Protein AF-A0A7S0D4L6-F1 (afdb_monomer_lite)

Foldseek 3Di:
DPVLVVVLVVQVVLQVVLVVVCVVLVPDLQQADDPVFFPDWDWKFWADPPPGGTDIKIKTFGFRDDDPTWTKMFIDHPVCVVRNRGPDIGTQDLVFWDKAADPPDLFWIWIDGRPDIIIIGDPGNVVSVVVRVSSCVSSVHDPPPPDPDDDDDDDDDDDDDDDDDDDPDAFPWDKDWDWWWKAFDDDDDGGTDIDIWIWTFGDPPDQDTFIWIDDPNFTWGKDDHQPPPPPDQKTWTWIAGPVRTIIIIIDRRD

Structure (mmCIF, N/CA/C/O backbone):
data_AF-A0A7S0D4L6-F1
#
_entry.id   AF-A0A7S0D4L6-F1
#
loop_
_atom_site.group_PDB
_atom_site.id
_atom_site.type_symbol
_atom_site.label_atom_id
_atom_site.label_alt_id
_atom_site.label_comp_id
_atom_site.label_asym_id
_atom_site.label_entity_id
_atom_site.label_seq_id
_atom_site.pdbx_PDB_ins_code
_atom_site.Cartn_x
_atom_site.Cartn_y
_atom_site.Cartn_z
_atom_site.occupancy
_atom_site.B_iso_or_equiv
_atom_site.auth_seq_id
_atom_site.auth_comp_id
_atom_site.auth_asym_id
_atom_site.auth_atom_id
_atom_site.pdbx_PDB_model_num
ATOM 1 N N . VAL A 1 1 ? -23.936 -18.596 -4.950 1.00 46.34 1 VAL A N 1
ATOM 2 C CA . VAL A 1 1 ? -24.078 -17.213 -5.481 1.00 46.34 1 VAL A CA 1
ATOM 3 C C . VAL A 1 1 ? -24.233 -16.130 -4.402 1.00 46.34 1 VAL A C 1
ATOM 5 O O . VAL A 1 1 ? -23.320 -15.320 -4.275 1.00 46.34 1 VAL A O 1
ATOM 8 N N . ALA A 1 2 ? -25.345 -16.066 -3.650 1.00 52.81 2 ALA A N 1
ATOM 9 C CA . ALA A 1 2 ? -25.742 -14.864 -2.885 1.00 52.81 2 ALA A CA 1
ATOM 10 C C . ALA A 1 2 ? -24.748 -14.386 -1.800 1.00 52.81 2 ALA A C 1
ATOM 12 O O . ALA A 1 2 ? -24.368 -13.216 -1.803 1.00 52.81 2 ALA A O 1
ATOM 13 N N . LYS A 1 3 ? -24.265 -15.277 -0.917 1.00 49.56 3 LYS A N 1
ATOM 14 C CA . LYS A 1 3 ? -23.351 -14.913 0.193 1.00 49.56 3 LYS A CA 1
ATOM 15 C C . LYS A 1 3 ? -22.081 -14.180 -0.275 1.00 49.56 3 LYS A C 1
ATOM 17 O O . LYS A 1 3 ? -21.652 -13.226 0.363 1.00 49.56 3 LYS A O 1
ATOM 22 N N . ALA A 1 4 ? -21.534 -14.566 -1.429 1.00 56.03 4 ALA A N 1
ATOM 23 C CA . ALA A 1 4 ? -20.357 -13.926 -2.022 1.00 56.03 4 ALA A CA 1
ATOM 24 C C . ALA A 1 4 ? -20.638 -12.532 -2.624 1.00 56.03 4 ALA A C 1
ATOM 26 O O . ALA A 1 4 ? -19.706 -11.771 -2.847 1.00 56.03 4 ALA A O 1
ATOM 27 N N . SER A 1 5 ? -21.899 -12.182 -2.907 1.00 62.28 5 SER A N 1
ATOM 28 C CA . SER A 1 5 ? -22.274 -10.798 -3.243 1.00 62.28 5 SER A CA 1
ATOM 29 C C . SER A 1 5 ? -22.397 -9.932 -1.988 1.00 62.28 5 SER A C 1
ATOM 31 O O . SER A 1 5 ? -21.920 -8.802 -1.995 1.00 62.28 5 SER A O 1
ATOM 33 N N . ALA A 1 6 ? -22.972 -10.466 -0.904 1.00 63.47 6 ALA A N 1
ATOM 34 C CA . ALA A 1 6 ? -23.086 -9.750 0.368 1.00 63.47 6 ALA A CA 1
ATOM 35 C C . ALA A 1 6 ? -21.713 -9.406 0.976 1.00 63.47 6 ALA A C 1
ATOM 37 O O . ALA A 1 6 ? -21.520 -8.289 1.443 1.00 63.47 6 ALA A O 1
ATOM 38 N N . ALA A 1 7 ? -20.742 -10.325 0.907 1.00 66.81 7 ALA A N 1
ATOM 39 C CA . ALA A 1 7 ? -19.383 -10.087 1.402 1.00 66.81 7 ALA A CA 1
ATOM 40 C C . ALA A 1 7 ? -18.672 -8.921 0.684 1.00 66.81 7 ALA A C 1
ATOM 42 O O . ALA A 1 7 ? -18.074 -8.074 1.343 1.00 66.81 7 ALA A O 1
ATOM 43 N N . ASN A 1 8 ? -18.781 -8.838 -0.649 1.00 65.06 8 ASN A N 1
ATOM 44 C CA . ASN A 1 8 ? -18.213 -7.720 -1.407 1.00 65.06 8 ASN A CA 1
ATOM 45 C C . ASN A 1 8 ? -18.890 -6.392 -1.033 1.00 65.06 8 ASN A C 1
ATOM 47 O O . ASN A 1 8 ? -18.185 -5.450 -0.679 1.00 65.06 8 ASN A O 1
ATOM 51 N N . MET A 1 9 ? -20.230 -6.340 -1.028 1.00 70.31 9 MET A N 1
ATOM 52 C CA . MET A 1 9 ? -20.971 -5.124 -0.657 1.00 70.31 9 MET A CA 1
ATOM 53 C C . MET A 1 9 ? -20.631 -4.652 0.765 1.00 70.31 9 MET A C 1
ATOM 55 O O . MET A 1 9 ? -20.417 -3.465 0.979 1.00 70.31 9 MET A O 1
ATOM 59 N N . ALA A 1 10 ? -20.475 -5.569 1.727 1.00 74.12 10 ALA A N 1
ATOM 60 C CA . ALA A 1 10 ? -20.035 -5.221 3.078 1.00 74.12 10 ALA A CA 1
ATOM 61 C C . ALA A 1 10 ? -18.630 -4.581 3.102 1.00 74.12 10 ALA A C 1
ATOM 63 O O . ALA A 1 10 ? -18.413 -3.621 3.837 1.00 74.12 10 ALA A O 1
ATOM 64 N N . SER A 1 11 ? -17.687 -5.064 2.281 1.00 72.25 11 SER A N 1
ATOM 65 C CA . SER A 1 11 ? -16.340 -4.471 2.178 1.00 72.25 11 SER A CA 1
ATOM 66 C C . SER A 1 11 ? -16.320 -3.103 1.478 1.00 72.25 11 SER A C 1
ATOM 68 O O . SER A 1 11 ? -15.490 -2.257 1.807 1.00 72.25 11 SER A O 1
ATOM 70 N N . GLU A 1 12 ? -17.246 -2.858 0.546 1.00 75.56 12 GLU A N 1
ATOM 71 C CA . GLU A 1 12 ? -17.395 -1.574 -0.154 1.00 75.56 12 GLU A CA 1
ATOM 72 C C . GLU A 1 12 ? -18.089 -0.524 0.736 1.00 75.56 12 GLU A C 1
ATOM 74 O O . GLU A 1 12 ? -17.654 0.630 0.771 1.00 75.56 12 GLU A O 1
ATOM 79 N N . ASN A 1 13 ? -19.070 -0.934 1.548 1.00 81.31 13 ASN A N 1
ATOM 80 C CA . ASN A 1 13 ? -19.656 -0.094 2.597 1.00 81.31 13 ASN A CA 1
ATOM 81 C C . ASN A 1 13 ? -18.607 0.283 3.656 1.00 81.31 13 ASN A C 1
ATOM 83 O O . ASN A 1 13 ? -18.389 1.469 3.886 1.00 81.31 13 ASN A O 1
ATOM 87 N N . GLN A 1 14 ? -17.864 -0.692 4.205 1.00 80.88 14 GLN A N 1
ATOM 88 C CA . GLN A 1 14 ? -16.786 -0.420 5.172 1.00 80.88 14 GLN A CA 1
ATOM 89 C C . GLN A 1 14 ? -15.731 0.546 4.615 1.00 80.88 14 GLN A C 1
ATOM 91 O O . GLN A 1 14 ? -15.255 1.420 5.335 1.00 80.88 14 GLN A O 1
ATOM 96 N N . LEU A 1 15 ? -15.362 0.429 3.334 1.00 81.06 15 LEU A N 1
ATOM 97 C CA . LEU A 1 15 ? -14.430 1.364 2.695 1.00 81.06 15 LEU A CA 1
ATOM 98 C C . LEU A 1 15 ? -15.007 2.790 2.589 1.00 81.06 15 LEU A C 1
ATOM 100 O O . LEU A 1 15 ? -14.255 3.761 2.691 1.00 81.06 15 LEU A O 1
ATOM 104 N N . THR A 1 16 ? -16.322 2.914 2.403 1.00 84.00 16 THR A N 1
ATOM 105 C CA . THR A 1 16 ? -17.039 4.195 2.317 1.00 84.00 16 THR A CA 1
ATOM 106 C C . THR A 1 16 ? -17.111 4.870 3.688 1.00 84.00 16 THR A C 1
ATOM 108 O O . THR A 1 16 ? -16.647 6.001 3.821 1.00 84.00 16 THR A O 1
ATOM 111 N N . GLU A 1 17 ? -17.531 4.137 4.722 1.00 84.88 17 GLU A N 1
ATOM 112 C CA . GLU A 1 17 ? -17.558 4.575 6.129 1.00 84.88 17 GLU A CA 1
ATOM 113 C C . GLU A 1 17 ? -16.174 5.062 6.606 1.00 84.88 17 GLU A C 1
ATOM 115 O O . GLU A 1 17 ? -16.044 6.124 7.220 1.00 84.88 17 GLU A O 1
ATOM 120 N N . HIS A 1 18 ? -15.101 4.335 6.264 1.00 82.25 18 HIS A N 1
ATOM 121 C CA . HIS A 1 18 ? -13.727 4.757 6.570 1.00 82.25 18 HIS A CA 1
ATOM 122 C C . HIS A 1 18 ? -13.314 6.020 5.796 1.00 82.25 18 HIS A C 1
ATOM 124 O O . HIS A 1 18 ? -12.556 6.837 6.318 1.00 82.25 18 HIS A O 1
ATOM 130 N N . MET A 1 19 ? -13.786 6.207 4.559 1.00 83.31 19 MET A N 1
ATOM 131 C CA . MET A 1 19 ? -13.504 7.416 3.776 1.00 83.31 19 MET A CA 1
ATOM 132 C C . MET A 1 19 ? -14.296 8.634 4.245 1.00 83.31 19 MET A C 1
ATOM 134 O O . MET A 1 19 ? -13.827 9.751 4.051 1.00 83.31 19 MET A O 1
ATOM 138 N N . GLU A 1 20 ? -15.463 8.443 4.850 1.00 85.00 20 GLU A N 1
ATOM 139 C CA . GLU A 1 20 ? -16.238 9.500 5.506 1.00 85.00 20 GLU A CA 1
ATOM 140 C C . GLU A 1 20 ? -15.592 9.878 6.839 1.00 85.00 20 GLU A C 1
ATOM 142 O O . GLU A 1 20 ? -15.178 11.024 6.988 1.00 85.00 20 GLU A O 1
ATOM 147 N N . THR A 1 21 ? -15.273 8.896 7.688 1.00 84.06 21 THR A N 1
ATOM 148 C CA . THR A 1 21 ? -14.497 9.092 8.931 1.00 84.06 21 THR A CA 1
ATOM 149 C C . THR A 1 21 ? -13.202 9.894 8.712 1.00 84.06 21 THR A C 1
ATOM 151 O O . THR A 1 21 ? -12.855 10.753 9.521 1.00 84.06 21 THR A O 1
ATOM 154 N N . ILE A 1 22 ? -12.481 9.647 7.608 1.00 82.38 22 ILE A N 1
ATOM 155 C CA . ILE A 1 22 ? -11.259 10.391 7.250 1.00 82.38 22 ILE A CA 1
ATOM 156 C C . ILE A 1 22 ? -11.551 11.849 6.838 1.00 82.38 22 ILE A C 1
ATOM 158 O O . ILE A 1 22 ? -10.742 12.729 7.126 1.00 82.38 22 ILE A O 1
ATOM 162 N N . LYS A 1 23 ? -12.679 12.141 6.174 1.00 82.94 23 LYS A N 1
ATOM 163 C CA . LYS A 1 23 ? -13.078 13.531 5.867 1.00 82.94 23 LYS A CA 1
ATOM 164 C C . LYS A 1 23 ? -13.486 14.259 7.147 1.00 82.94 23 LYS A C 1
ATOM 166 O O . LYS A 1 23 ? -13.010 15.364 7.400 1.00 82.94 23 LYS A O 1
ATOM 171 N N . ASP A 1 24 ? -14.320 13.610 7.955 1.00 84.06 24 ASP A N 1
ATOM 172 C CA . ASP A 1 24 ? -14.960 14.188 9.139 1.00 84.06 24 ASP A CA 1
ATOM 173 C C . ASP A 1 24 ? -13.952 14.460 10.264 1.00 84.06 24 ASP A C 1
ATOM 175 O O . ASP A 1 24 ? -14.103 15.417 11.020 1.00 84.06 24 ASP A O 1
ATOM 179 N N . SER A 1 25 ? -12.839 13.717 10.308 1.00 78.44 25 SER A N 1
ATOM 180 C CA . SER A 1 25 ? -11.690 14.026 11.169 1.00 78.44 25 SER A CA 1
ATOM 181 C C . SER A 1 25 ? -10.914 15.295 10.764 1.00 78.44 25 SER A C 1
ATOM 183 O O . SER A 1 25 ? -9.827 15.536 11.289 1.00 78.44 25 SER A O 1
ATOM 185 N N . GLY A 1 26 ? -11.390 16.058 9.774 1.00 76.69 26 GLY A N 1
ATOM 186 C CA . GLY A 1 26 ? -10.743 17.268 9.264 1.00 76.69 26 GLY A CA 1
ATOM 187 C C . GLY A 1 26 ? -9.463 17.015 8.460 1.00 76.69 26 GLY A C 1
ATOM 188 O O . GLY A 1 26 ? -8.670 17.940 8.277 1.00 76.69 26 GLY A O 1
ATOM 189 N N . PHE A 1 27 ? -9.220 15.785 7.985 1.00 80.44 27 PHE A N 1
ATOM 190 C CA . PHE A 1 27 ? -7.980 15.453 7.278 1.00 80.44 27 PHE A CA 1
ATOM 191 C C . PHE A 1 27 ? -7.975 16.052 5.862 1.00 80.44 27 PHE A C 1
ATOM 193 O O . PHE A 1 27 ? -8.503 15.483 4.905 1.00 80.44 27 PHE A O 1
ATOM 200 N N . ASN A 1 28 ? -7.354 17.221 5.715 1.00 81.88 28 ASN A N 1
ATOM 201 C CA . ASN A 1 28 ? -7.255 17.928 4.444 1.00 81.88 28 ASN A CA 1
ATOM 202 C C . ASN A 1 28 ? -5.986 17.505 3.686 1.00 81.88 28 ASN A C 1
ATOM 204 O O . ASN A 1 28 ? -4.868 17.617 4.183 1.00 81.88 28 ASN A O 1
ATOM 208 N N . MET A 1 29 ? -6.138 17.073 2.431 1.00 83.69 29 MET A N 1
ATOM 209 C CA . MET A 1 29 ? -5.015 16.623 1.595 1.00 83.69 29 MET A CA 1
ATOM 210 C C . MET A 1 29 ? -3.961 17.716 1.327 1.00 83.69 29 MET A C 1
ATOM 212 O O . MET A 1 29 ? -2.817 17.400 0.991 1.00 83.69 29 MET A O 1
ATOM 216 N N . ASN A 1 30 ? -4.338 18.989 1.496 1.00 85.44 30 ASN A N 1
ATOM 217 C CA . ASN A 1 30 ? -3.479 20.159 1.316 1.00 85.44 30 ASN A CA 1
ATOM 218 C C . ASN A 1 30 ? -2.748 20.598 2.599 1.00 85.44 30 ASN A C 1
ATOM 220 O O . ASN A 1 30 ? -1.868 21.456 2.512 1.00 85.44 30 ASN A O 1
ATOM 224 N N . THR A 1 31 ? -3.104 20.053 3.769 1.00 84.06 31 THR A N 1
ATOM 225 C CA . THR A 1 31 ? -2.425 20.342 5.043 1.00 84.06 31 THR A CA 1
ATOM 226 C C . THR A 1 31 ? -1.343 19.301 5.340 1.00 84.06 31 THR A C 1
ATOM 228 O O . THR A 1 31 ? -1.577 18.118 5.090 1.00 84.06 31 THR A O 1
ATOM 231 N N . PRO A 1 32 ? -0.189 19.696 5.912 1.00 86.50 32 PRO A N 1
ATOM 232 C CA . PRO A 1 32 ? 0.826 18.753 6.371 1.00 86.50 32 PRO A CA 1
ATOM 233 C C . PRO A 1 32 ? 0.272 17.727 7.364 1.00 86.50 32 PRO A C 1
ATOM 235 O O . PRO A 1 32 ? -0.416 18.093 8.317 1.00 86.50 32 PRO A O 1
ATOM 238 N N . VAL A 1 33 ? 0.634 16.453 7.196 1.00 86.19 33 VAL A N 1
ATOM 239 C CA . VAL A 1 33 ? 0.339 15.416 8.197 1.00 86.19 33 VAL A CA 1
ATOM 240 C C . VAL A 1 33 ? 1.091 15.726 9.504 1.00 86.19 33 VAL A C 1
ATOM 242 O O . VAL A 1 33 ? 2.317 15.875 9.469 1.00 86.19 33 VAL A O 1
ATOM 245 N N . PRO A 1 34 ? 0.418 15.778 10.670 1.00 87.69 34 PRO A N 1
ATOM 246 C CA . PRO A 1 34 ? 1.089 15.915 11.960 1.00 87.69 34 PRO A CA 1
ATOM 247 C C . PRO A 1 34 ? 2.057 14.751 12.221 1.00 87.69 34 PRO A C 1
ATOM 249 O O . PRO A 1 34 ? 1.675 13.586 12.120 1.00 87.69 34 PRO A O 1
ATOM 252 N N . ARG A 1 35 ? 3.314 15.043 12.591 1.00 89.06 35 ARG A N 1
ATOM 253 C CA . ARG A 1 35 ? 4.363 14.013 12.777 1.00 89.06 35 ARG A CA 1
ATOM 254 C C . ARG A 1 35 ? 3.979 12.915 13.777 1.00 89.06 35 ARG A C 1
ATOM 256 O O . ARG A 1 35 ? 4.360 11.770 13.583 1.00 89.06 35 ARG A O 1
ATOM 263 N N . ASN A 1 36 ? 3.200 13.244 14.808 1.00 89.12 36 ASN A N 1
ATOM 264 C CA . ASN A 1 36 ? 2.700 12.294 15.809 1.00 89.12 36 ASN A CA 1
ATOM 265 C C . ASN A 1 36 ? 1.614 11.330 15.285 1.00 89.12 36 ASN A C 1
ATOM 267 O O . ASN A 1 36 ? 1.235 10.412 16.005 1.00 89.12 36 ASN A O 1
ATOM 271 N N . MET A 1 37 ? 1.112 11.523 14.060 1.00 90.44 37 MET A N 1
ATOM 272 C CA . MET A 1 37 ? 0.212 10.586 13.377 1.00 90.44 37 MET A CA 1
ATOM 273 C C . MET A 1 37 ? 0.948 9.645 12.411 1.00 90.44 37 MET A C 1
ATOM 275 O O . MET A 1 37 ? 0.336 8.696 11.926 1.00 90.44 37 MET A O 1
ATOM 279 N N . VAL A 1 38 ? 2.231 9.880 12.106 1.00 93.50 38 VAL A N 1
ATOM 280 C CA . VAL A 1 38 ? 3.010 9.077 11.146 1.00 93.50 38 VAL A CA 1
ATOM 281 C C . VAL A 1 38 ? 3.624 7.859 11.846 1.00 93.50 38 VAL A C 1
ATOM 283 O O . VAL A 1 38 ? 4.363 8.001 12.814 1.00 93.50 38 VAL A O 1
ATOM 286 N N . ILE A 1 39 ? 3.346 6.659 11.329 1.00 94.88 39 ILE A N 1
ATOM 287 C CA . ILE A 1 39 ? 3.894 5.382 11.823 1.00 94.88 39 ILE A CA 1
ATOM 288 C C . ILE A 1 39 ? 5.189 5.024 11.078 1.00 94.88 39 ILE A C 1
ATOM 290 O O . ILE A 1 39 ? 6.184 4.648 11.692 1.00 94.88 39 ILE A O 1
ATOM 294 N N . LYS A 1 40 ? 5.185 5.139 9.744 1.00 97.06 40 LYS A N 1
ATOM 295 C CA . LYS A 1 40 ? 6.367 4.970 8.883 1.00 97.06 40 LYS A CA 1
ATOM 296 C C . LYS A 1 40 ? 6.226 5.862 7.657 1.00 97.06 40 LYS A C 1
ATOM 298 O O . LYS A 1 40 ? 5.153 5.930 7.062 1.00 97.06 40 LYS A O 1
ATOM 303 N N . GLU A 1 41 ? 7.313 6.508 7.258 1.00 97.12 41 GLU A N 1
ATOM 304 C CA . GLU A 1 41 ? 7.398 7.263 6.009 1.00 97.12 41 GLU A CA 1
ATOM 305 C C . GLU A 1 41 ? 8.679 6.925 5.240 1.00 97.12 41 GLU A C 1
ATOM 307 O O . GLU A 1 41 ? 9.635 6.395 5.809 1.00 97.12 41 GLU A O 1
ATOM 312 N N . GLY A 1 42 ? 8.677 7.170 3.929 1.00 97.50 42 GLY A N 1
ATOM 313 C CA . GLY A 1 42 ? 9.783 6.801 3.043 1.00 97.50 42 GLY A CA 1
ATOM 314 C C . GLY A 1 42 ? 9.461 6.991 1.561 1.00 97.50 42 GLY A C 1
ATOM 315 O O . GLY A 1 42 ? 8.339 7.337 1.185 1.00 97.50 42 GLY A O 1
ATOM 316 N N . PHE A 1 43 ? 10.455 6.768 0.702 1.00 98.06 43 PHE A N 1
ATOM 317 C CA . PHE A 1 43 ? 10.296 6.841 -0.750 1.00 98.06 43 PHE A CA 1
ATOM 318 C C . PHE A 1 43 ? 10.122 5.442 -1.339 1.00 98.06 43 PHE A C 1
ATOM 320 O O . PHE A 1 43 ? 11.055 4.648 -1.323 1.00 98.06 43 PHE A O 1
ATOM 327 N N . LEU A 1 44 ? 8.954 5.168 -1.923 1.00 98.50 44 LEU A N 1
ATOM 328 C CA . LEU A 1 44 ? 8.696 3.921 -2.645 1.00 98.50 44 LEU A CA 1
ATOM 329 C C . LEU A 1 44 ? 8.413 4.198 -4.119 1.00 98.50 44 LEU A C 1
ATOM 331 O O . LEU A 1 44 ? 7.668 5.111 -4.493 1.00 98.50 44 LEU A O 1
ATOM 335 N N . ASP A 1 45 ? 8.954 3.345 -4.978 1.00 98.31 45 ASP A N 1
ATOM 336 C CA . ASP A 1 45 ? 8.602 3.296 -6.386 1.00 98.31 45 ASP A CA 1
ATOM 337 C C . ASP A 1 45 ? 7.205 2.677 -6.528 1.00 98.31 45 ASP A C 1
ATOM 339 O O . ASP A 1 45 ? 6.984 1.502 -6.233 1.00 98.31 45 ASP A O 1
ATOM 343 N N . LYS A 1 46 ? 6.227 3.468 -6.983 1.00 97.81 46 LYS A N 1
ATOM 344 C CA . LYS A 1 46 ? 4.841 3.018 -7.166 1.00 97.81 46 LYS A CA 1
ATOM 345 C C . LYS A 1 46 ? 4.574 2.654 -8.622 1.00 97.81 46 LYS A C 1
ATOM 347 O O . LYS A 1 46 ? 4.695 3.504 -9.506 1.00 97.81 46 LYS A O 1
ATOM 352 N N . LYS A 1 47 ? 4.083 1.442 -8.886 1.00 97.25 47 LYS A N 1
ATOM 353 C CA . LYS A 1 47 ? 3.690 1.020 -10.239 1.00 97.25 47 LYS A CA 1
ATOM 354 C C . LYS A 1 47 ? 2.456 1.771 -10.764 1.00 97.25 47 LYS A C 1
ATOM 356 O O . LYS A 1 47 ? 1.475 2.017 -10.044 1.00 97.25 47 LYS A O 1
ATOM 361 N N . GLY A 1 48 ? 2.499 2.151 -12.041 1.00 93.25 48 GLY A N 1
ATOM 362 C CA . GLY A 1 48 ? 1.439 2.882 -12.735 1.00 93.25 48 GLY A CA 1
ATOM 363 C C . GLY A 1 48 ? 0.389 1.969 -13.376 1.00 93.25 48 GLY A C 1
ATOM 364 O O . GL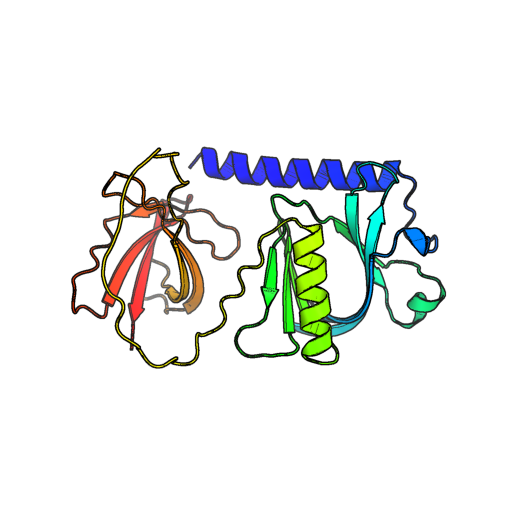Y A 1 48 ? 0.655 1.353 -14.404 1.00 93.25 48 GLY A O 1
ATOM 365 N N . GLN A 1 49 ? -0.839 1.976 -12.842 1.00 87.19 49 GLN A N 1
ATOM 366 C CA . GLN A 1 49 ? -1.953 1.081 -13.216 1.00 87.19 49 GLN A CA 1
ATOM 367 C C . GLN A 1 49 ? -2.248 0.967 -14.730 1.00 87.19 49 GLN A C 1
ATOM 369 O O . GLN A 1 49 ? -2.656 -0.099 -15.173 1.00 87.19 49 GLN A O 1
ATOM 374 N N . LYS A 1 50 ? -2.048 2.034 -15.523 1.00 88.06 50 LYS A N 1
ATOM 375 C CA . LYS A 1 50 ? -2.274 2.026 -16.988 1.00 88.06 50 LYS A CA 1
ATOM 376 C C . LYS A 1 50 ? -1.009 1.872 -17.847 1.00 88.06 50 LYS A C 1
ATOM 378 O O . LYS A 1 50 ? -1.137 1.585 -19.029 1.00 88.06 50 LYS A O 1
ATOM 383 N N . ARG A 1 51 ? 0.192 2.137 -17.312 1.00 84.50 51 ARG A N 1
ATOM 384 C CA . ARG A 1 51 ? 1.445 2.231 -18.104 1.00 84.5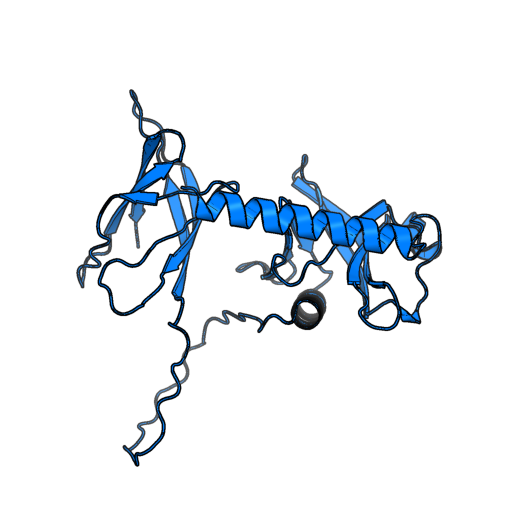0 51 ARG A CA 1
ATOM 385 C C . ARG A 1 51 ? 2.569 1.295 -17.636 1.00 84.50 51 ARG A C 1
ATOM 387 O O . ARG A 1 51 ? 3.659 1.363 -18.185 1.00 84.50 51 ARG A O 1
ATOM 394 N N . GLY A 1 52 ? 2.341 0.458 -16.621 1.00 90.19 52 GLY A N 1
ATOM 395 C CA . GLY A 1 52 ? 3.267 -0.592 -16.166 1.00 90.19 52 GLY A CA 1
ATOM 396 C C . GLY A 1 52 ? 4.528 -0.118 -15.429 1.00 90.19 52 GLY A C 1
ATOM 397 O O . GLY A 1 52 ? 4.950 -0.784 -14.490 1.00 90.19 52 GLY A O 1
ATOM 398 N N . GLY A 1 53 ? 5.102 1.028 -15.803 1.00 95.81 53 GLY A N 1
ATOM 399 C CA . GLY A 1 53 ? 6.307 1.582 -15.185 1.00 95.81 53 GLY A CA 1
ATOM 400 C C . GLY A 1 53 ? 6.110 2.044 -13.737 1.00 95.81 53 GLY A C 1
ATOM 401 O O . GLY A 1 53 ? 5.031 2.516 -13.356 1.00 95.81 53 GLY A O 1
ATOM 402 N N . PHE A 1 54 ? 7.175 1.925 -12.948 1.00 97.25 54 PHE A N 1
ATOM 403 C CA . PHE A 1 54 ? 7.279 2.466 -11.594 1.00 97.25 54 PHE A CA 1
ATOM 404 C C . PHE A 1 54 ? 7.552 3.978 -11.610 1.00 97.25 54 PHE A C 1
ATOM 406 O O . PHE A 1 54 ? 8.073 4.516 -12.590 1.00 97.25 54 PHE A O 1
ATOM 413 N N . LYS A 1 55 ? 7.132 4.676 -10.549 1.00 97.19 55 LYS A N 1
ATOM 414 C CA . LYS A 1 55 ? 7.425 6.093 -10.307 1.00 97.19 55 LYS A CA 1
ATOM 415 C C . LYS A 1 55 ? 7.573 6.359 -8.811 1.00 97.19 55 LYS A C 1
ATOM 417 O O . LYS A 1 55 ? 6.607 6.171 -8.071 1.00 97.19 55 LYS A O 1
ATOM 422 N N . ASN A 1 56 ? 8.716 6.909 -8.411 1.00 97.75 56 ASN A N 1
ATOM 423 C CA . ASN A 1 56 ? 9.022 7.261 -7.027 1.00 97.75 56 ASN A CA 1
ATOM 424 C C . ASN A 1 56 ? 7.967 8.222 -6.439 1.00 97.75 56 ASN A C 1
ATOM 426 O O . ASN A 1 56 ? 7.601 9.234 -7.056 1.00 97.75 56 ASN A O 1
ATOM 430 N N . ARG A 1 57 ? 7.437 7.881 -5.265 1.00 97.56 57 ARG A N 1
ATOM 431 C CA . ARG A 1 57 ? 6.504 8.670 -4.457 1.00 97.56 57 ARG A CA 1
ATOM 432 C C . ARG A 1 57 ? 6.979 8.654 -3.010 1.00 97.56 57 ARG A C 1
ATOM 434 O O . ARG A 1 57 ? 7.460 7.633 -2.531 1.00 97.56 57 ARG A O 1
ATOM 441 N N . PHE A 1 58 ? 6.791 9.769 -2.313 1.00 97.19 58 PHE A N 1
ATOM 442 C CA . PHE A 1 58 ? 6.889 9.764 -0.857 1.00 97.19 58 PHE A CA 1
ATOM 443 C C . PHE A 1 58 ? 5.590 9.175 -0.309 1.00 97.19 58 PHE A C 1
ATOM 445 O O . PHE A 1 58 ? 4.512 9.604 -0.729 1.00 97.19 58 PHE A O 1
ATOM 452 N N . PHE A 1 59 ? 5.694 8.177 0.559 1.00 97.81 59 PHE A N 1
ATOM 453 C CA . PHE A 1 59 ? 4.583 7.489 1.207 1.00 97.81 59 PHE A CA 1
ATOM 454 C C . PHE A 1 59 ? 4.643 7.730 2.711 1.00 97.81 59 PHE A C 1
ATOM 456 O O . PHE A 1 59 ? 5.725 7.682 3.295 1.00 97.81 59 PHE A O 1
ATOM 463 N N . GLN A 1 60 ? 3.483 7.917 3.336 1.00 96.56 60 GLN A N 1
ATOM 464 C CA . GLN A 1 60 ? 3.339 7.974 4.789 1.00 96.56 60 GLN A CA 1
ATOM 465 C C . GLN A 1 60 ? 2.213 7.023 5.199 1.00 96.56 60 GLN A C 1
ATOM 467 O O . GLN A 1 60 ? 1.079 7.160 4.741 1.00 96.56 60 GLN A O 1
ATOM 472 N N . LEU A 1 61 ? 2.520 6.049 6.051 1.00 96.31 61 LEU A N 1
ATOM 473 C CA . LEU A 1 61 ? 1.529 5.264 6.780 1.00 96.31 61 LEU A CA 1
ATOM 474 C C . LEU A 1 61 ? 1.166 6.039 8.043 1.00 96.31 61 LEU A C 1
ATOM 476 O O . LEU A 1 61 ? 2.044 6.333 8.857 1.00 96.31 61 LEU A O 1
ATOM 480 N N . VAL A 1 62 ? -0.110 6.378 8.192 1.00 93.62 62 VAL A N 1
ATOM 481 C CA . VAL A 1 62 ? -0.596 7.307 9.214 1.00 93.62 62 VAL A CA 1
ATOM 482 C C . VAL A 1 62 ? -1.771 6.711 9.985 1.00 93.62 62 VAL A C 1
ATOM 484 O O . VAL A 1 62 ? -2.529 5.905 9.443 1.00 93.62 62 VAL A O 1
ATOM 487 N N . LYS A 1 63 ? -1.939 7.126 11.242 1.00 90.31 63 LYS A N 1
ATOM 488 C CA . LYS A 1 63 ? -3.121 6.839 12.062 1.00 90.31 63 LYS A CA 1
ATOM 489 C C . LYS A 1 63 ? -3.896 8.132 12.299 1.00 90.31 63 LYS A C 1
ATOM 491 O O . LYS A 1 63 ? -3.458 8.995 13.057 1.00 90.31 63 LYS A O 1
ATOM 496 N N . ILE A 1 64 ? -5.034 8.266 11.630 1.00 81.81 64 ILE A N 1
ATOM 497 C CA . ILE A 1 64 ? -5.892 9.450 11.705 1.00 81.81 64 ILE A CA 1
ATOM 498 C C . ILE A 1 64 ? -6.824 9.313 12.915 1.00 81.81 64 ILE A C 1
ATOM 500 O O . ILE A 1 64 ? -7.477 8.287 13.059 1.00 81.81 64 ILE A O 1
ATOM 504 N N . HIS A 1 65 ? -6.917 10.365 13.736 1.00 74.69 65 HIS A N 1
ATOM 505 C CA . HIS A 1 65 ? -7.663 10.451 15.008 1.00 74.69 65 HIS A CA 1
ATOM 506 C C . HIS A 1 65 ? -6.996 9.775 16.229 1.00 74.69 65 HIS A C 1
ATOM 508 O O . HIS A 1 65 ? -6.526 8.638 16.184 1.00 74.69 65 HIS A O 1
ATOM 514 N N . GLN A 1 66 ? -6.996 10.473 17.372 1.00 52.25 66 GLN A N 1
ATOM 515 C CA . GLN A 1 66 ? -6.580 9.918 18.669 1.00 52.25 66 GLN A CA 1
ATOM 516 C C . GLN A 1 66 ? -7.747 9.125 19.286 1.00 52.25 66 GLN A C 1
ATOM 518 O O . GLN A 1 66 ? -8.886 9.579 19.237 1.00 52.25 66 GLN A O 1
ATOM 523 N N . GLY A 1 67 ? -7.497 7.923 19.814 1.00 56.22 67 GLY A N 1
ATOM 524 C CA . GLY A 1 67 ? -8.545 6.961 20.191 1.00 56.22 67 GLY A CA 1
ATOM 525 C C . GLY A 1 67 ? -8.551 5.750 19.251 1.00 56.22 67 GLY A C 1
ATOM 526 O O . GLY A 1 67 ? -7.563 5.018 19.179 1.00 56.22 67 GLY A O 1
ATOM 527 N N . PHE A 1 68 ? -9.626 5.556 18.485 1.00 56.41 68 PHE A N 1
ATOM 528 C CA . PHE A 1 68 ? -9.821 4.399 17.589 1.00 56.41 68 PHE A CA 1
ATOM 529 C C . PHE A 1 68 ? -9.102 4.493 16.230 1.00 56.41 68 PHE A C 1
ATOM 531 O O . PHE A 1 68 ? -9.420 3.739 15.319 1.00 56.41 68 PHE A O 1
ATOM 538 N N . GLY A 1 69 ? -8.156 5.426 16.090 1.00 68.25 69 GLY A N 1
ATOM 539 C CA . GLY A 1 69 ? -7.797 6.035 14.809 1.00 68.25 69 GLY A CA 1
ATOM 540 C C . GLY A 1 69 ? -7.617 5.114 13.600 1.00 68.25 69 GLY A C 1
ATOM 541 O O . GLY A 1 69 ? -6.887 4.123 13.658 1.00 68.25 69 GLY A O 1
ATOM 542 N N . VAL A 1 70 ? -8.244 5.504 12.489 1.00 84.44 70 VAL A N 1
ATOM 543 C CA . VAL A 1 70 ? -8.213 4.792 11.210 1.00 84.44 70 VAL A CA 1
ATOM 544 C C . VAL A 1 70 ? -6.792 4.804 10.639 1.00 84.44 70 VAL A C 1
ATOM 546 O O . VAL A 1 70 ? -6.231 5.885 10.424 1.00 84.44 70 VAL A O 1
ATOM 549 N N . PRO A 1 71 ? -6.199 3.635 10.340 1.00 91.44 71 PRO A N 1
ATOM 550 C CA . PRO A 1 71 ? -4.969 3.587 9.578 1.00 91.44 71 PRO A CA 1
ATOM 551 C C . PRO A 1 71 ? -5.241 3.875 8.098 1.00 91.44 71 PRO A C 1
ATOM 553 O O . PRO A 1 71 ? -6.169 3.343 7.483 1.00 91.44 71 PRO A O 1
ATOM 556 N N . CYS A 1 72 ? -4.401 4.701 7.487 1.00 93.94 72 CYS A N 1
ATOM 557 C CA . CYS A 1 72 ? -4.398 4.897 6.042 1.00 93.94 72 CYS A CA 1
ATOM 558 C C . CYS A 1 72 ? -2.978 5.167 5.534 1.00 93.94 72 CYS A C 1
ATOM 560 O O . CYS A 1 72 ? -2.059 5.453 6.302 1.00 93.94 72 CYS A O 1
ATOM 562 N N . ILE A 1 73 ? -2.785 5.056 4.224 1.00 95.75 73 ILE A N 1
ATOM 563 C CA . ILE A 1 73 ? -1.535 5.433 3.565 1.00 95.75 73 ILE A CA 1
ATOM 564 C C . ILE A 1 73 ? -1.797 6.649 2.691 1.00 95.75 73 ILE A C 1
ATOM 566 O O . ILE A 1 73 ? -2.619 6.592 1.776 1.00 95.75 73 ILE A O 1
ATOM 570 N N . THR A 1 74 ? -1.057 7.725 2.914 1.00 95.56 74 THR A N 1
ATOM 571 C CA . THR A 1 74 ? -1.011 8.869 2.003 1.00 95.56 74 THR A CA 1
ATOM 572 C C . THR A 1 74 ? 0.215 8.754 1.096 1.00 95.56 74 THR A C 1
ATOM 574 O O . THR A 1 74 ? 1.210 8.111 1.446 1.00 95.56 74 THR A O 1
ATOM 577 N N . TYR A 1 75 ? 0.167 9.352 -0.099 1.00 96.06 75 TYR A N 1
ATOM 578 C CA . TYR A 1 75 ? 1.379 9.515 -0.910 1.00 96.06 75 TYR A CA 1
ATOM 579 C C . TYR A 1 75 ? 1.385 10.772 -1.779 1.00 96.06 75 TYR A C 1
ATOM 581 O O . TYR A 1 75 ? 0.339 11.247 -2.229 1.00 96.06 75 TYR A O 1
ATOM 589 N N . CYS A 1 76 ? 2.579 11.281 -2.088 1.00 95.69 76 CYS A N 1
ATOM 590 C CA . CYS A 1 76 ? 2.792 12.464 -2.925 1.00 95.69 76 CYS A CA 1
ATOM 591 C C . CYS A 1 76 ? 3.983 12.313 -3.892 1.00 95.69 76 CYS A C 1
ATOM 593 O O . CYS A 1 76 ? 4.707 11.315 -3.881 1.00 95.69 76 CYS A O 1
ATOM 595 N N . ILE A 1 77 ? 4.175 13.283 -4.793 1.00 95.69 77 ILE A N 1
ATOM 596 C CA . ILE A 1 77 ? 5.388 13.353 -5.632 1.00 95.69 77 ILE A CA 1
ATOM 597 C C . ILE A 1 77 ? 6.558 13.918 -4.808 1.00 95.69 77 ILE A C 1
ATOM 599 O O . ILE A 1 77 ? 6.311 14.766 -3.957 1.00 95.69 77 ILE A O 1
ATOM 603 N N . PRO A 1 78 ? 7.827 13.565 -5.092 1.00 94.88 78 PRO A N 1
ATOM 604 C CA . PRO A 1 78 ? 8.970 14.036 -4.298 1.00 94.88 78 PRO A CA 1
ATOM 605 C C . PRO A 1 78 ? 9.065 15.561 -4.109 1.00 94.88 78 PRO A C 1
ATOM 607 O O . PRO A 1 78 ? 9.498 16.015 -3.055 1.00 94.88 78 PRO A O 1
ATOM 610 N N . LYS A 1 79 ? 8.587 16.364 -5.075 1.00 93.62 79 LYS A N 1
ATOM 611 C CA . LYS A 1 79 ? 8.514 17.835 -4.949 1.00 93.62 79 LYS A CA 1
ATOM 612 C C . LYS A 1 79 ? 7.581 18.323 -3.824 1.00 93.62 79 LYS A C 1
ATOM 614 O O . LYS A 1 79 ? 7.808 19.406 -3.303 1.00 93.62 79 LYS A O 1
ATOM 619 N N . LEU A 1 80 ? 6.566 17.538 -3.450 1.00 90.62 80 LEU A N 1
ATOM 620 C CA . LEU A 1 80 ? 5.589 17.846 -2.395 1.00 90.62 80 LEU A CA 1
ATOM 621 C C . LEU A 1 80 ? 5.907 17.157 -1.056 1.00 90.62 80 LEU A C 1
ATOM 623 O O . LEU A 1 80 ? 5.207 17.378 -0.075 1.00 90.62 80 LEU A O 1
ATOM 627 N N . ALA A 1 81 ? 6.969 16.346 -0.975 1.00 89.31 81 ALA A N 1
ATOM 628 C CA . ALA A 1 81 ? 7.342 15.673 0.273 1.00 89.31 81 ALA A CA 1
ATOM 629 C C . ALA A 1 81 ? 7.672 16.682 1.391 1.00 89.31 81 ALA A C 1
ATOM 631 O O . ALA A 1 81 ? 7.308 16.473 2.542 1.00 89.31 81 ALA A O 1
ATOM 632 N N . ARG A 1 82 ? 8.289 17.823 1.041 1.00 86.69 82 ARG A N 1
ATOM 633 C CA . ARG A 1 82 ? 8.610 18.903 1.993 1.00 86.69 82 ARG A CA 1
ATOM 634 C C . ARG A 1 82 ? 7.394 19.706 2.469 1.00 86.69 82 ARG A C 1
ATOM 636 O O . ARG A 1 82 ? 7.452 20.249 3.564 1.00 86.69 82 ARG A O 1
ATOM 643 N N . SER A 1 83 ? 6.322 19.791 1.676 1.00 84.06 83 SER A N 1
ATOM 644 C CA . SER A 1 83 ? 5.055 20.415 2.095 1.00 84.06 83 SER A CA 1
ATOM 645 C C . SER A 1 83 ? 4.084 19.417 2.737 1.00 84.06 83 SER A C 1
ATOM 647 O O . SER A 1 83 ? 3.026 19.826 3.201 1.00 84.06 83 SER A O 1
ATOM 649 N N . ALA A 1 84 ? 4.423 18.119 2.744 1.00 77.69 84 ALA A N 1
ATOM 650 C CA . ALA A 1 84 ? 3.589 17.004 3.203 1.00 77.69 84 ALA A CA 1
ATOM 651 C C . ALA A 1 84 ? 2.153 16.986 2.622 1.00 77.69 84 ALA A C 1
ATOM 653 O O . ALA A 1 84 ? 1.251 16.370 3.184 1.00 77.69 84 ALA A O 1
ATOM 654 N N . GLN A 1 85 ? 1.952 17.623 1.463 1.00 86.06 85 GLN A N 1
ATOM 655 C CA . GLN A 1 85 ? 0.689 17.622 0.723 1.00 86.06 85 GLN A CA 1
ATOM 656 C C . GLN A 1 85 ? 0.524 16.298 -0.018 1.00 86.06 85 GLN A C 1
ATOM 658 O O . GLN A 1 85 ? 1.393 15.918 -0.810 1.00 86.06 85 GLN A O 1
ATOM 663 N N . CYS A 1 86 ? -0.588 15.596 0.199 1.00 88.81 86 CYS A N 1
ATOM 664 C CA . CYS A 1 86 ? -0.822 14.284 -0.401 1.00 88.81 86 CYS A CA 1
ATOM 665 C C . CYS A 1 86 ? -1.664 14.354 -1.686 1.00 88.81 86 CYS A C 1
ATOM 667 O O . CYS A 1 86 ? -2.530 15.203 -1.860 1.00 88.81 86 CYS A O 1
ATOM 669 N N . ILE A 1 87 ? -1.382 13.441 -2.619 1.00 92.19 87 ILE A N 1
ATOM 670 C CA . ILE A 1 87 ? -2.063 13.322 -3.922 1.00 92.19 87 ILE A CA 1
ATOM 671 C C . ILE A 1 87 ? -3.161 12.252 -3.872 1.00 92.19 87 ILE A C 1
ATOM 673 O O . ILE A 1 87 ? -4.098 12.277 -4.667 1.00 92.19 87 ILE A O 1
ATOM 677 N N . ALA A 1 88 ? -3.039 11.287 -2.962 1.00 93.50 88 ALA A N 1
ATOM 678 C CA . ALA A 1 88 ? -4.047 10.268 -2.716 1.00 93.50 88 ALA A CA 1
ATOM 679 C C . ALA A 1 88 ? -3.960 9.758 -1.276 1.00 93.50 88 ALA A C 1
ATOM 681 O O . ALA A 1 88 ? -2.884 9.761 -0.672 1.00 93.50 88 ALA A O 1
ATOM 682 N N . ILE A 1 89 ? -5.097 9.259 -0.797 1.00 93.19 89 ILE A N 1
ATOM 683 C CA . ILE A 1 89 ? -5.259 8.497 0.440 1.00 93.19 89 ILE A CA 1
ATOM 684 C C . ILE A 1 89 ? -5.642 7.060 0.051 1.00 93.19 89 ILE A C 1
ATOM 686 O O . ILE A 1 89 ? -6.359 6.842 -0.929 1.00 93.19 89 ILE A O 1
ATOM 690 N N . ILE A 1 90 ? -5.151 6.076 0.800 1.00 94.00 90 ILE A N 1
ATOM 691 C CA . ILE A 1 90 ? -5.507 4.660 0.702 1.00 94.00 90 ILE A CA 1
ATOM 692 C C . ILE A 1 90 ? -5.973 4.223 2.101 1.00 94.00 90 ILE A C 1
ATOM 694 O O . ILE A 1 90 ? -5.121 4.019 2.968 1.00 94.00 90 ILE A O 1
ATOM 698 N N . PRO A 1 91 ? -7.285 4.107 2.366 1.00 91.88 91 PRO A N 1
ATOM 699 C CA . PRO A 1 91 ? -7.780 3.567 3.632 1.00 91.88 91 PRO A CA 1
ATOM 700 C C . PRO A 1 91 ? -7.296 2.127 3.834 1.00 91.88 91 PRO A C 1
ATOM 702 O O . PRO A 1 91 ? -7.307 1.338 2.885 1.00 91.88 91 PRO A O 1
ATOM 705 N N . LEU A 1 92 ? -6.888 1.779 5.055 1.00 91.69 92 LEU A N 1
ATOM 706 C CA . LEU A 1 92 ? -6.505 0.416 5.423 1.00 91.69 92 LEU A CA 1
ATOM 707 C C . LEU A 1 92 ? -7.604 -0.219 6.279 1.00 91.69 92 LEU A C 1
ATOM 709 O O . LEU A 1 92 ? -7.538 -0.231 7.504 1.00 91.69 92 LEU A O 1
ATOM 713 N N . VAL A 1 93 ? -8.627 -0.761 5.619 1.00 85.62 93 VAL A N 1
ATOM 714 C CA . VAL A 1 93 ? -9.689 -1.523 6.290 1.00 85.62 93 VAL A CA 1
ATOM 715 C C . VAL A 1 93 ? -9.125 -2.887 6.709 1.00 85.62 93 VAL A C 1
ATOM 717 O O . VAL A 1 93 ? -8.862 -3.729 5.846 1.00 85.62 93 VAL A O 1
ATOM 720 N N . GLU A 1 94 ? -8.935 -3.103 8.016 1.00 75.12 94 GLU A N 1
ATOM 721 C CA . GLU A 1 94 ? -8.268 -4.289 8.599 1.00 75.12 94 GLU A CA 1
ATOM 722 C C . GLU A 1 94 ? -8.832 -5.630 8.098 1.00 75.12 94 GLU A C 1
ATOM 724 O O . GLU A 1 94 ? -8.091 -6.585 7.900 1.00 75.12 94 GLU A O 1
ATOM 729 N N . SER A 1 95 ? -10.143 -5.705 7.851 1.00 74.00 95 SER A N 1
ATOM 730 C CA . SER A 1 95 ? -10.832 -6.916 7.376 1.00 74.00 95 SER A CA 1
ATOM 731 C C . SER A 1 95 ? -10.472 -7.328 5.942 1.00 74.00 95 SER A C 1
ATOM 733 O O . SER A 1 95 ? -10.706 -8.473 5.557 1.00 74.00 95 SER A O 1
ATOM 735 N N . SER A 1 96 ? -9.978 -6.385 5.132 1.00 82.69 96 SER A N 1
ATOM 736 C CA . SER A 1 96 ? -10.051 -6.448 3.664 1.00 82.69 96 SER A CA 1
ATOM 737 C C . SER A 1 96 ? -8.759 -6.042 2.943 1.00 82.69 96 SER A C 1
ATOM 739 O O . SER A 1 96 ? -8.717 -6.047 1.710 1.00 82.69 96 SER A O 1
ATOM 741 N N . CYS A 1 97 ? -7.708 -5.676 3.680 1.00 89.19 97 CYS A N 1
ATOM 742 C CA . CYS A 1 97 ? -6.429 -5.241 3.122 1.00 89.19 97 CYS A CA 1
ATOM 743 C C . CYS A 1 97 ? -5.332 -6.277 3.394 1.00 89.19 97 CYS A C 1
ATOM 745 O O . CYS A 1 97 ? -5.182 -6.740 4.515 1.00 89.19 97 CYS A O 1
ATOM 747 N N . ILE A 1 98 ? -4.529 -6.625 2.386 1.00 91.38 98 ILE A N 1
ATOM 748 C CA . ILE A 1 98 ? -3.493 -7.666 2.493 1.00 91.38 98 ILE A CA 1
ATOM 749 C C . ILE A 1 98 ? -2.166 -7.126 1.961 1.00 91.38 98 ILE A C 1
ATOM 751 O O . ILE A 1 98 ? -2.102 -6.643 0.829 1.00 91.38 98 ILE A O 1
ATOM 755 N N . VAL A 1 99 ? -1.094 -7.258 2.743 1.00 94.81 99 VAL A N 1
ATOM 756 C CA . VAL A 1 99 ? 0.283 -7.007 2.294 1.00 94.81 99 VAL A CA 1
ATOM 757 C C . VAL A 1 99 ? 0.967 -8.327 1.919 1.00 94.81 99 VAL A C 1
ATOM 759 O O . VAL A 1 99 ? 0.869 -9.310 2.648 1.00 94.81 99 VAL A O 1
ATOM 762 N N . VAL A 1 100 ? 1.620 -8.370 0.754 1.00 94.69 100 VAL A N 1
ATOM 763 C CA . VAL A 1 100 ? 2.221 -9.587 0.177 1.00 94.69 100 VAL A CA 1
ATOM 764 C C . VAL A 1 100 ? 3.600 -9.258 -0.423 1.00 94.69 100 VAL A C 1
ATOM 766 O O . VAL A 1 100 ? 3.652 -8.495 -1.392 1.00 94.69 100 VAL A O 1
ATOM 769 N N . PRO A 1 101 ? 4.716 -9.808 0.096 1.00 95.81 101 PRO A N 1
ATOM 770 C CA . PRO A 1 101 ? 6.030 -9.727 -0.555 1.00 95.81 101 PRO A CA 1
ATOM 771 C C . PRO A 1 101 ? 6.017 -10.322 -1.972 1.00 95.81 101 PRO A C 1
ATOM 773 O O . PRO A 1 101 ? 5.262 -11.253 -2.251 1.00 95.81 101 PRO A O 1
ATOM 776 N N . HIS A 1 102 ? 6.851 -9.818 -2.884 1.00 94.38 102 HIS A N 1
ATOM 777 C CA . HIS A 1 102 ? 6.982 -10.418 -4.214 1.00 94.38 102 HIS A CA 1
ATOM 778 C C . HIS A 1 102 ? 7.882 -11.671 -4.147 1.00 94.38 102 HIS A C 1
ATOM 780 O O . HIS A 1 102 ? 9.041 -11.550 -3.754 1.00 94.38 102 HIS A O 1
ATOM 786 N N . PRO A 1 103 ? 7.418 -12.865 -4.573 1.00 89.06 103 PRO A N 1
ATOM 787 C CA . PRO A 1 103 ? 8.084 -14.140 -4.267 1.00 89.06 103 PRO A CA 1
ATOM 788 C C . PRO A 1 103 ? 9.476 -14.312 -4.894 1.00 89.06 103 PRO A C 1
ATOM 790 O O . PRO A 1 103 ? 10.271 -15.103 -4.406 1.00 89.06 103 PRO A O 1
ATOM 793 N N . SER A 1 104 ? 9.767 -13.587 -5.976 1.00 92.62 104 SER A N 1
ATOM 794 C CA . SER A 1 104 ? 11.041 -13.646 -6.712 1.00 92.62 104 SER A CA 1
ATOM 795 C C . SER A 1 104 ? 11.741 -12.289 -6.870 1.00 92.62 104 SER A C 1
ATOM 797 O O . SER A 1 104 ? 12.516 -12.099 -7.806 1.00 92.62 104 SER A O 1
ATOM 799 N N . LYS A 1 105 ? 11.419 -11.298 -6.023 1.00 94.56 105 LYS A N 1
ATOM 800 C CA . LYS A 1 105 ? 12.021 -9.955 -6.100 1.00 94.56 105 LYS A CA 1
ATOM 801 C C . LYS A 1 105 ? 12.108 -9.293 -4.732 1.00 94.56 105 LYS A C 1
ATOM 803 O O . LYS A 1 105 ? 11.132 -8.724 -4.249 1.00 94.56 105 LYS A O 1
ATOM 808 N N . ASP A 1 106 ? 13.306 -9.243 -4.170 1.00 96.50 106 ASP A N 1
ATOM 809 C CA . ASP A 1 106 ? 13.478 -8.899 -2.755 1.00 96.50 106 ASP A CA 1
ATOM 810 C C . ASP A 1 106 ? 13.121 -7.451 -2.395 1.00 96.50 106 ASP A C 1
ATOM 812 O O . ASP A 1 106 ? 12.959 -7.147 -1.217 1.00 96.50 106 ASP A O 1
ATOM 816 N N . THR A 1 107 ? 12.984 -6.563 -3.383 1.00 98.12 107 THR A N 1
ATOM 817 C CA . THR A 1 107 ? 12.618 -5.146 -3.205 1.00 98.12 107 THR A CA 1
ATOM 818 C C . THR A 1 107 ? 11.150 -4.835 -3.505 1.00 98.12 107 THR A C 1
ATOM 820 O O . THR A 1 107 ? 10.695 -3.743 -3.172 1.00 98.12 107 THR A O 1
ATOM 823 N N . GLU A 1 108 ? 10.394 -5.750 -4.124 1.00 98.12 108 GLU A N 1
ATOM 824 C CA . GLU A 1 108 ? 8.994 -5.518 -4.506 1.00 98.12 108 GLU A CA 1
ATOM 825 C C . GLU A 1 108 ? 8.013 -6.156 -3.512 1.00 98.12 108 GLU A C 1
ATOM 827 O O . GLU A 1 108 ? 8.232 -7.241 -2.974 1.00 98.12 108 GLU A O 1
ATOM 832 N N . PHE A 1 109 ? 6.884 -5.487 -3.295 1.00 98.06 109 PHE A N 1
ATOM 833 C CA . PHE A 1 109 ? 5.745 -6.008 -2.544 1.00 98.06 109 PHE A CA 1
ATOM 834 C C . PHE A 1 109 ? 4.433 -5.443 -3.100 1.00 98.06 109 PHE A C 1
ATOM 836 O O . PHE A 1 109 ? 4.411 -4.493 -3.887 1.00 98.06 109 PHE A O 1
ATOM 843 N N . ALA A 1 110 ? 3.314 -6.046 -2.717 1.00 97.00 110 ALA A N 1
ATOM 844 C CA . ALA A 1 110 ? 1.986 -5.601 -3.100 1.00 97.00 110 ALA A CA 1
ATOM 845 C C . ALA A 1 110 ? 1.125 -5.334 -1.867 1.00 97.00 110 ALA A C 1
ATOM 847 O O . ALA A 1 110 ? 0.987 -6.195 -1.001 1.00 97.00 110 ALA A O 1
ATOM 848 N N . LEU A 1 111 ? 0.487 -4.166 -1.840 1.00 96.56 111 LEU A N 1
ATOM 849 C CA . LEU A 1 111 ? -0.665 -3.901 -0.988 1.00 96.56 111 LEU A CA 1
ATOM 850 C C . LEU A 1 111 ? -1.935 -4.125 -1.816 1.00 96.56 111 LEU A C 1
ATOM 852 O O . LEU A 1 111 ? -2.130 -3.509 -2.866 1.00 96.56 111 LEU A O 1
ATOM 856 N N . ILE A 1 112 ? -2.796 -5.018 -1.353 1.00 93.75 112 ILE A N 1
ATOM 857 C CA . ILE A 1 112 ? -4.108 -5.308 -1.929 1.00 93.75 112 ILE A CA 1
ATOM 858 C C . ILE A 1 112 ? -5.151 -4.673 -1.010 1.00 93.75 112 ILE A C 1
ATOM 860 O O . ILE A 1 112 ? -5.088 -4.863 0.199 1.00 93.75 112 ILE A O 1
ATOM 864 N N . VAL A 1 113 ? -6.092 -3.929 -1.584 1.00 92.00 113 VAL A N 1
ATOM 865 C CA . VAL A 1 113 ? -7.250 -3.323 -0.903 1.00 92.00 113 VAL A CA 1
ATOM 866 C C . VAL A 1 113 ? -8.512 -3.607 -1.742 1.00 92.00 113 VAL A C 1
ATOM 868 O O . VAL A 1 113 ? -8.369 -4.037 -2.897 1.00 92.00 113 VAL A O 1
ATOM 871 N N . PRO A 1 114 ? -9.741 -3.366 -1.243 1.00 88.38 114 PRO A N 1
ATOM 872 C CA . PRO A 1 114 ? -10.957 -3.524 -2.042 1.00 88.38 114 PRO A CA 1
ATOM 873 C C . PRO A 1 114 ? -10.852 -2.841 -3.416 1.00 88.38 114 PRO A C 1
ATOM 875 O O . PRO A 1 114 ? -10.439 -1.687 -3.541 1.00 88.38 114 PRO A O 1
ATOM 878 N N . GLY A 1 115 ? -11.138 -3.604 -4.474 1.00 86.94 115 GLY A N 1
ATOM 879 C CA . GLY A 1 115 ? -11.076 -3.159 -5.871 1.00 86.94 115 GLY A CA 1
ATOM 880 C C . GLY A 1 115 ? -9.690 -2.789 -6.434 1.00 86.94 115 GLY A C 1
ATOM 881 O O . GLY A 1 115 ? -9.608 -2.459 -7.622 1.00 86.94 115 GLY A O 1
ATOM 882 N N . ARG A 1 116 ? -8.585 -2.817 -5.662 1.00 92.44 116 ARG A N 1
ATOM 883 C CA . ARG A 1 116 ? -7.286 -2.312 -6.153 1.00 92.44 116 ARG A CA 1
ATOM 884 C C . ARG A 1 116 ? -6.045 -3.007 -5.587 1.00 92.44 116 ARG A C 1
ATOM 886 O O . ARG A 1 116 ? -5.884 -3.203 -4.390 1.00 92.44 116 ARG A O 1
ATOM 893 N N . ARG A 1 117 ? -5.079 -3.256 -6.478 1.00 94.25 117 ARG A N 1
ATOM 894 C CA . ARG A 1 117 ? -3.722 -3.719 -6.153 1.00 94.25 117 ARG A CA 1
ATOM 895 C C . ARG A 1 117 ? -2.709 -2.595 -6.379 1.00 94.25 117 ARG A C 1
ATOM 897 O O . ARG A 1 117 ? -2.672 -1.985 -7.450 1.00 94.25 117 ARG A O 1
ATOM 904 N N . TYR A 1 118 ? -1.884 -2.339 -5.375 1.00 97.00 118 TYR A N 1
ATOM 905 C CA . TYR A 1 118 ? -0.782 -1.385 -5.377 1.00 97.00 118 TYR A CA 1
ATOM 906 C C . TYR A 1 118 ? 0.532 -2.164 -5.360 1.00 97.00 118 TYR A C 1
ATOM 908 O O . TYR A 1 118 ? 0.929 -2.682 -4.324 1.00 97.00 118 TYR A O 1
ATOM 916 N N . GLU A 1 119 ? 1.201 -2.253 -6.509 1.00 97.31 119 GLU A N 1
ATOM 917 C CA . GLU A 1 119 ? 2.554 -2.814 -6.583 1.00 97.31 119 GLU A CA 1
ATOM 918 C C . GLU A 1 119 ? 3.568 -1.706 -6.274 1.00 97.31 119 GLU A C 1
ATOM 920 O O . GLU A 1 119 ? 3.534 -0.626 -6.883 1.00 97.31 119 GLU A O 1
ATOM 925 N N . LEU A 1 120 ? 4.410 -1.972 -5.279 1.00 98.31 120 LEU A N 1
ATOM 926 C CA . LEU A 1 120 ? 5.336 -1.046 -4.639 1.00 98.31 120 LEU A CA 1
ATOM 927 C C . LEU A 1 120 ? 6.738 -1.659 -4.641 1.00 98.31 120 LEU A C 1
ATOM 929 O O . LEU A 1 120 ? 6.893 -2.876 -4.548 1.00 98.31 120 LEU A O 1
ATOM 933 N N . LYS A 1 121 ? 7.756 -0.809 -4.738 1.00 98.38 121 LYS A N 1
ATOM 934 C CA . LYS A 1 121 ? 9.161 -1.199 -4.671 1.00 98.38 121 LYS A CA 1
ATOM 935 C C . LYS A 1 121 ? 9.900 -0.291 -3.690 1.00 98.38 121 LYS A C 1
ATOM 937 O O . LYS A 1 121 ? 9.804 0.929 -3.802 1.00 98.38 121 LYS A O 1
ATOM 942 N N . ALA A 1 122 ? 10.624 -0.889 -2.755 1.00 98.56 122 ALA A N 1
ATOM 943 C CA . ALA A 1 122 ? 11.498 -0.193 -1.816 1.00 98.56 122 ALA A CA 1
ATOM 944 C C . ALA A 1 122 ? 12.919 -0.022 -2.384 1.00 98.56 122 ALA A C 1
ATOM 946 O O . ALA A 1 122 ? 13.267 -0.632 -3.401 1.00 98.56 122 ALA A O 1
ATOM 947 N N . LEU A 1 123 ? 13.756 0.788 -1.733 1.00 98.06 123 LEU A N 1
ATOM 948 C CA . LEU A 1 123 ? 15.147 1.005 -2.147 1.00 98.06 123 LEU A CA 1
ATOM 949 C C . LEU A 1 123 ? 15.984 -0.282 -2.052 1.00 98.06 123 LEU A C 1
ATOM 951 O O . LEU A 1 123 ? 16.853 -0.525 -2.886 1.00 98.06 123 LEU A O 1
ATOM 955 N N . ASN A 1 124 ? 15.719 -1.104 -1.037 1.00 98.31 124 ASN A N 1
ATOM 956 C CA . ASN A 1 124 ? 16.411 -2.361 -0.760 1.00 98.31 124 ASN A CA 1
ATOM 957 C C . ASN A 1 124 ? 15.474 -3.362 -0.049 1.00 98.31 124 ASN A C 1
ATOM 959 O O . ASN A 1 124 ? 14.333 -3.036 0.287 1.00 98.31 124 ASN A O 1
ATOM 963 N N . SER A 1 125 ? 15.942 -4.597 0.148 1.00 97.50 125 SER A N 1
ATOM 964 C CA . SER A 1 125 ? 15.154 -5.682 0.751 1.00 97.50 125 SER A CA 1
ATOM 965 C C . SER A 1 125 ? 14.752 -5.402 2.196 1.00 97.50 125 SER A C 1
ATOM 967 O O . SER A 1 125 ? 13.580 -5.538 2.535 1.00 97.50 125 SER A O 1
ATOM 969 N N . ARG A 1 126 ? 15.688 -4.910 3.014 1.00 97.81 126 ARG A N 1
ATOM 970 C CA . ARG A 1 126 ? 15.426 -4.496 4.397 1.00 97.81 126 ARG A CA 1
ATOM 971 C C . ARG A 1 126 ? 14.297 -3.466 4.479 1.00 97.81 126 ARG A C 1
ATOM 973 O O . ARG A 1 126 ? 13.393 -3.631 5.288 1.00 97.81 126 ARG A O 1
ATOM 980 N N . GLU A 1 127 ? 14.317 -2.426 3.645 1.00 98.12 127 GLU A N 1
ATOM 981 C CA . GLU A 1 127 ? 13.257 -1.412 3.657 1.00 98.12 127 GLU A CA 1
ATOM 982 C C . GLU A 1 127 ? 11.900 -2.019 3.251 1.00 98.12 127 GLU A C 1
ATOM 984 O O . GLU A 1 127 ? 10.886 -1.718 3.883 1.00 98.12 127 GLU A O 1
ATOM 989 N N . ARG A 1 128 ? 11.866 -2.933 2.264 1.00 97.88 128 ARG A N 1
ATOM 990 C CA . ARG A 1 128 ? 10.651 -3.702 1.928 1.00 97.88 128 ARG A CA 1
ATOM 991 C C . ARG A 1 128 ? 10.136 -4.472 3.139 1.00 97.88 128 ARG A C 1
ATOM 993 O O . ARG A 1 128 ? 8.938 -4.423 3.401 1.00 97.88 128 ARG A O 1
ATOM 1000 N N . ASP A 1 129 ? 11.004 -5.159 3.875 1.00 97.25 129 ASP A N 1
ATOM 1001 C CA . ASP A 1 129 ? 10.598 -5.946 5.041 1.00 97.25 129 ASP A CA 1
ATOM 1002 C C . ASP A 1 129 ? 10.108 -5.069 6.197 1.00 97.25 129 ASP A C 1
ATOM 1004 O O . ASP A 1 129 ? 9.066 -5.362 6.780 1.00 97.25 129 ASP A O 1
ATOM 1008 N N . GLU A 1 130 ? 10.753 -3.928 6.456 1.00 97.62 130 GLU A N 1
ATOM 1009 C CA . GLU A 1 130 ? 10.249 -2.930 7.407 1.00 97.62 130 GLU A CA 1
ATOM 1010 C C . GLU A 1 130 ? 8.843 -2.425 7.022 1.00 97.62 130 GLU A C 1
ATOM 1012 O O . GLU A 1 130 ? 7.981 -2.284 7.889 1.00 97.62 130 GLU A O 1
ATOM 1017 N N . TRP A 1 131 ? 8.575 -2.167 5.734 1.00 98.00 131 TRP A N 1
ATOM 1018 C CA . TRP A 1 131 ? 7.233 -1.786 5.269 1.00 98.00 131 TRP A CA 1
ATOM 1019 C C . TRP A 1 131 ? 6.216 -2.927 5.401 1.00 98.00 131 TRP A C 1
ATOM 1021 O O . TRP A 1 131 ? 5.099 -2.684 5.855 1.00 98.00 131 TRP A O 1
ATOM 1031 N N . VAL A 1 132 ? 6.577 -4.164 5.043 1.00 96.31 132 VAL A N 1
ATOM 1032 C CA . VAL A 1 132 ? 5.687 -5.335 5.146 1.00 96.31 132 VAL A CA 1
ATOM 1033 C C . VAL A 1 132 ? 5.314 -5.623 6.603 1.00 96.31 132 VAL A C 1
ATOM 1035 O O . VAL A 1 132 ? 4.133 -5.808 6.898 1.00 96.31 132 VAL A O 1
ATOM 1038 N N . VAL A 1 133 ? 6.292 -5.618 7.514 1.00 95.75 133 VAL A N 1
ATOM 1039 C CA . VAL A 1 133 ? 6.078 -5.875 8.947 1.00 95.75 133 VAL A CA 1
ATOM 1040 C C . VAL A 1 133 ? 5.170 -4.812 9.562 1.00 95.75 133 VAL A C 1
ATOM 1042 O O . VAL A 1 133 ? 4.164 -5.164 10.177 1.00 95.75 133 VAL A O 1
ATOM 1045 N N . VAL A 1 134 ? 5.463 -3.523 9.356 1.00 96.12 134 VAL A N 1
ATOM 1046 C CA . VAL A 1 134 ? 4.663 -2.436 9.946 1.00 96.12 134 VAL A CA 1
ATOM 1047 C C . VAL A 1 134 ? 3.245 -2.399 9.360 1.00 96.12 134 VAL A C 1
ATOM 1049 O O . VAL A 1 134 ? 2.283 -2.207 10.103 1.00 96.12 134 VAL A O 1
ATOM 1052 N N . LEU A 1 135 ? 3.069 -2.653 8.056 1.00 95.31 135 LEU A N 1
ATOM 1053 C CA . LEU A 1 135 ? 1.733 -2.743 7.455 1.00 95.31 135 LEU A CA 1
ATOM 1054 C C . LEU A 1 135 ? 0.918 -3.906 8.028 1.00 95.31 135 LEU A C 1
ATOM 1056 O O . LEU A 1 135 ? -0.259 -3.728 8.329 1.00 95.31 135 LEU A O 1
ATOM 1060 N N . ALA A 1 136 ? 1.519 -5.080 8.220 1.00 92.44 136 ALA A N 1
ATOM 1061 C CA . ALA A 1 136 ? 0.816 -6.226 8.790 1.00 92.44 136 ALA A CA 1
ATOM 1062 C C . ALA A 1 136 ? 0.469 -6.039 10.278 1.00 92.44 136 ALA A C 1
ATOM 1064 O O . ALA A 1 136 ? -0.631 -6.409 10.688 1.00 92.44 136 ALA A O 1
ATOM 1065 N N . GLN A 1 137 ? 1.359 -5.413 11.062 1.00 90.56 137 GLN A N 1
ATOM 1066 C CA . GLN A 1 137 ? 1.083 -5.003 12.446 1.00 90.56 137 GLN A CA 1
ATOM 1067 C C . GLN A 1 137 ? -0.135 -4.072 12.515 1.00 90.56 137 GLN A C 1
ATOM 1069 O O . GLN A 1 137 ? -1.048 -4.307 13.305 1.00 90.56 137 GLN A O 1
ATOM 1074 N N . VAL A 1 138 ? -0.178 -3.050 11.654 1.00 90.38 138 VAL A N 1
ATOM 1075 C CA . VAL A 1 138 ? -1.290 -2.089 11.582 1.00 90.38 138 VAL A CA 1
ATOM 1076 C C . VAL A 1 138 ? -2.597 -2.742 11.120 1.00 90.38 138 VAL A C 1
ATOM 1078 O O . VAL A 1 138 ? -3.654 -2.412 11.643 1.00 90.38 138 VAL A O 1
ATOM 1081 N N . LEU A 1 139 ? -2.532 -3.714 10.208 1.00 88.31 139 LEU A N 1
ATOM 1082 C CA . LEU A 1 139 ? -3.682 -4.510 9.759 1.00 88.31 139 LEU A CA 1
ATOM 1083 C C . LEU A 1 139 ? -4.088 -5.627 10.745 1.00 88.31 139 LEU A C 1
ATOM 1085 O O . LEU A 1 139 ? -4.999 -6.399 10.452 1.00 88.31 139 LEU A O 1
ATOM 1089 N N . LYS A 1 140 ? -3.396 -5.760 11.890 1.00 80.56 140 LYS A N 1
ATOM 1090 C CA . LYS A 1 140 ? -3.546 -6.842 12.890 1.00 80.56 140 LYS A CA 1
ATOM 1091 C C . LYS A 1 140 ? -3.452 -8.263 12.312 1.00 80.56 140 LYS A C 1
ATOM 1093 O O . LYS A 1 140 ? -3.864 -9.235 12.946 1.00 80.56 140 LYS A O 1
ATOM 1098 N N . HIS A 1 141 ? -2.903 -8.416 11.111 1.00 61.00 141 HIS A N 1
ATOM 1099 C CA . HIS A 1 141 ? -2.746 -9.712 10.470 1.00 61.00 141 HIS A CA 1
ATOM 1100 C C . HIS A 1 141 ? -1.503 -10.418 11.010 1.00 61.00 141 HIS A C 1
ATOM 1102 O O . HIS A 1 141 ? -0.406 -9.859 11.022 1.00 61.00 141 HIS A O 1
ATOM 1108 N N . LYS A 1 142 ? -1.649 -11.699 11.375 1.00 45.56 142 LYS A N 1
ATOM 1109 C CA . LYS A 1 142 ? -0.490 -12.591 11.486 1.00 45.56 142 LYS A CA 1
ATOM 1110 C C . LYS A 1 142 ? 0.185 -12.615 10.116 1.00 45.56 142 LYS A C 1
ATOM 1112 O O . LYS A 1 142 ? -0.445 -13.031 9.145 1.00 45.56 142 LYS A O 1
ATOM 1117 N N . VAL A 1 143 ? 1.434 -12.154 10.027 1.00 51.16 143 VAL A N 1
ATOM 1118 C CA . VAL A 1 143 ? 2.179 -12.182 8.764 1.00 51.16 143 VAL A CA 1
ATOM 1119 C C . VAL A 1 143 ? 2.305 -13.639 8.329 1.00 51.16 143 VAL A C 1
ATOM 1121 O O . VAL A 1 143 ? 3.005 -14.418 8.974 1.00 51.16 143 VAL A O 1
ATOM 1124 N N . SER A 1 144 ? 1.656 -14.018 7.229 1.00 45.19 144 SER A N 1
ATOM 1125 C CA . SER A 1 144 ? 1.946 -15.281 6.550 1.00 45.19 144 SER A CA 1
ATOM 1126 C C . SER A 1 144 ? 3.287 -15.153 5.830 1.00 45.19 144 SER A C 1
ATOM 1128 O O . SER A 1 144 ? 3.351 -15.010 4.610 1.00 45.19 144 SER A O 1
ATOM 1130 N N . LEU A 1 145 ? 4.369 -15.166 6.612 1.00 47.09 145 LEU A N 1
ATOM 1131 C CA . LEU A 1 145 ? 5.721 -15.361 6.115 1.00 47.09 145 LEU A CA 1
ATOM 1132 C C . LEU A 1 145 ? 5.822 -16.803 5.609 1.00 47.09 145 LEU A C 1
ATOM 1134 O O . LEU A 1 145 ? 6.251 -17.700 6.331 1.00 47.09 145 LEU A O 1
ATOM 1138 N N . THR A 1 146 ? 5.417 -17.026 4.359 1.00 41.97 146 THR A N 1
ATOM 1139 C CA . THR A 1 146 ? 5.685 -18.269 3.627 1.00 41.97 146 THR A CA 1
ATOM 1140 C C . THR A 1 146 ? 7.167 -18.305 3.249 1.00 41.97 146 THR A C 1
ATOM 1142 O O . THR A 1 146 ? 7.534 -18.210 2.079 1.00 41.97 146 THR A O 1
ATOM 1145 N N . ILE A 1 147 ? 8.033 -18.373 4.264 1.00 42.84 147 ILE A N 1
ATOM 1146 C CA . ILE A 1 147 ? 9.466 -18.597 4.094 1.00 42.84 147 ILE A CA 1
ATOM 1147 C C . ILE A 1 147 ? 9.616 -20.019 3.542 1.00 42.84 147 ILE A C 1
ATOM 1149 O O . ILE A 1 147 ? 9.095 -20.952 4.161 1.00 42.84 147 ILE A O 1
ATOM 1153 N N . PRO A 1 148 ? 10.315 -20.228 2.415 1.00 38.78 148 PRO A N 1
ATOM 1154 C CA . PRO A 1 148 ? 10.736 -21.564 2.027 1.00 38.78 148 PRO A CA 1
ATOM 1155 C C . PRO A 1 148 ? 11.653 -22.099 3.130 1.00 38.78 148 PRO A C 1
ATOM 1157 O O . PRO A 1 148 ? 12.745 -21.569 3.327 1.00 38.78 148 PRO A O 1
ATOM 1160 N N . GLN A 1 149 ? 11.208 -23.106 3.887 1.00 35.16 149 GLN A N 1
ATOM 1161 C CA . GLN A 1 149 ? 12.066 -23.730 4.891 1.00 35.16 149 GLN A CA 1
ATOM 1162 C C . GLN A 1 149 ? 13.237 -24.417 4.182 1.00 35.16 149 GLN A C 1
ATOM 1164 O O . GLN A 1 149 ? 13.078 -25.469 3.560 1.00 35.16 149 GLN A O 1
ATOM 1169 N N . SER A 1 150 ? 14.420 -23.809 4.286 1.00 42.06 150 SER A N 1
ATOM 1170 C CA . SER A 1 150 ? 15.689 -24.484 4.030 1.00 42.06 150 SER A CA 1
ATOM 1171 C C . SER A 1 150 ? 15.729 -25.782 4.834 1.00 42.06 150 SER A C 1
ATOM 1173 O O . SER A 1 150 ? 15.317 -25.799 5.992 1.00 42.06 150 SER A O 1
ATOM 1175 N N . ARG A 1 151 ? 16.195 -26.870 4.211 1.00 44.25 151 ARG A N 1
ATOM 1176 C CA . ARG A 1 151 ? 16.192 -28.212 4.812 1.00 44.25 151 ARG A CA 1
ATOM 1177 C C . ARG A 1 151 ? 17.024 -28.239 6.097 1.00 44.25 151 ARG A C 1
ATOM 1179 O O . ARG A 1 151 ? 18.249 -28.265 6.034 1.00 44.25 151 ARG A O 1
ATOM 1186 N N . GLU A 1 152 ? 16.347 -28.261 7.237 1.00 42.88 152 GLU A N 1
ATOM 1187 C CA . GLU A 1 152 ? 16.941 -28.549 8.540 1.00 42.88 152 GLU A CA 1
ATOM 1188 C C . GLU A 1 152 ? 16.969 -30.073 8.748 1.00 42.88 152 GLU A C 1
ATOM 1190 O O . GLU A 1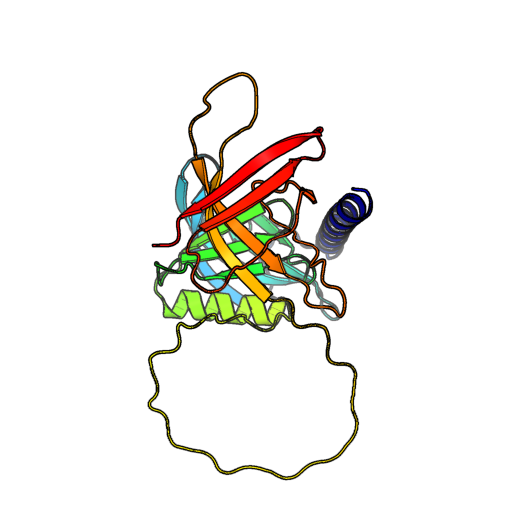 152 ? 16.045 -30.777 8.337 1.00 42.88 152 GLU A O 1
ATOM 1195 N N . LEU A 1 153 ? 18.067 -30.599 9.296 1.00 50.78 153 LEU A N 1
ATOM 1196 C CA . LEU A 1 153 ? 18.309 -32.043 9.387 1.00 50.78 153 LEU A CA 1
ATOM 1197 C C . LEU A 1 153 ? 17.526 -32.677 10.545 1.00 50.78 153 LEU A C 1
ATOM 1199 O O . LEU A 1 153 ? 17.455 -32.125 11.641 1.00 50.78 153 LEU A O 1
ATOM 1203 N N . GLU A 1 154 ? 16.955 -33.856 10.303 1.00 47.34 154 GLU A N 1
ATOM 1204 C CA . GLU A 1 154 ? 16.111 -34.544 11.281 1.00 47.34 154 GLU A CA 1
ATOM 1205 C C . GLU A 1 154 ? 16.920 -35.109 12.460 1.00 47.34 154 GLU A C 1
ATOM 1207 O O . GLU A 1 154 ? 17.903 -35.828 12.276 1.00 47.34 154 GLU A O 1
ATOM 1212 N N . ILE A 1 155 ? 16.448 -34.850 13.684 1.00 56.34 155 ILE A N 1
ATOM 1213 C CA . ILE A 1 155 ? 16.878 -35.544 14.906 1.00 56.34 155 ILE A CA 1
ATOM 1214 C C . ILE A 1 155 ? 15.649 -36.269 15.489 1.00 56.34 155 ILE A C 1
ATOM 1216 O O . ILE A 1 155 ? 14.619 -35.618 15.702 1.00 56.34 155 ILE A O 1
ATOM 1220 N N . PRO A 1 156 ? 15.706 -37.590 15.761 1.00 53.22 156 PRO A N 1
ATOM 1221 C CA . PRO A 1 156 ? 14.547 -38.342 16.241 1.00 53.22 156 PRO A CA 1
ATOM 1222 C C . PRO A 1 156 ? 14.022 -37.858 17.601 1.00 53.22 156 PRO A C 1
ATOM 1224 O O . PRO A 1 156 ? 14.788 -37.660 18.543 1.00 53.22 156 PRO A O 1
ATOM 1227 N N . ARG A 1 157 ? 12.693 -37.738 17.732 1.00 41.47 157 ARG A N 1
ATOM 1228 C CA . ARG A 1 157 ? 12.006 -37.473 19.009 1.00 41.47 157 ARG A CA 1
ATOM 1229 C C . ARG A 1 157 ? 11.305 -38.718 19.549 1.00 41.47 157 ARG A C 1
ATOM 1231 O O . ARG A 1 157 ? 10.630 -39.436 18.812 1.00 41.47 157 ARG A O 1
ATOM 1238 N N . THR A 1 158 ? 11.403 -38.919 20.859 1.00 47.41 158 THR A N 1
ATOM 1239 C CA . THR A 1 158 ? 10.602 -39.882 21.626 1.00 47.41 158 THR A CA 1
ATOM 1240 C C . THR A 1 158 ? 9.151 -39.400 21.814 1.00 47.41 158 THR A C 1
ATOM 1242 O O . THR A 1 158 ? 8.832 -38.230 21.594 1.00 47.41 158 THR A O 1
ATOM 1245 N N . LYS A 1 159 ? 8.246 -40.327 22.167 1.00 51.78 159 LYS A N 1
ATOM 1246 C CA . LYS A 1 159 ? 6.795 -40.091 22.352 1.00 51.78 159 LYS A CA 1
ATOM 1247 C C . LYS A 1 159 ? 6.415 -40.082 23.867 1.00 51.78 159 LYS A C 1
ATOM 1249 O O . LYS A 1 159 ? 7.330 -40.023 24.682 1.00 51.78 159 LYS A O 1
ATOM 1254 N N . PRO A 1 160 ? 5.132 -40.016 24.290 1.00 57.28 160 PRO A N 1
ATOM 1255 C CA . PRO A 1 160 ? 4.559 -38.739 24.726 1.00 57.28 160 PRO A CA 1
ATOM 1256 C C . PRO A 1 160 ? 3.861 -38.804 26.106 1.00 57.28 160 PRO A C 1
ATOM 1258 O O . PRO A 1 160 ? 3.767 -39.858 26.728 1.00 57.28 160 PRO A O 1
ATOM 1261 N N . PHE A 1 161 ? 3.279 -37.683 26.544 1.00 36.56 161 PHE A N 1
ATOM 1262 C CA . PHE A 1 161 ? 2.276 -37.637 27.619 1.00 36.56 161 PHE A CA 1
ATOM 1263 C C . PHE A 1 161 ? 0.993 -36.946 27.115 1.00 36.56 161 PHE A C 1
ATOM 1265 O O . PHE A 1 161 ? 1.017 -36.331 26.047 1.00 36.56 161 PHE A O 1
ATOM 1272 N N . SER A 1 162 ? -0.141 -37.093 27.811 1.00 50.72 162 SER A N 1
ATOM 1273 C CA . SER A 1 162 ? -1.472 -36.742 27.272 1.00 50.72 162 SER A CA 1
ATOM 1274 C C . SER A 1 162 ? -2.433 -36.136 28.307 1.00 50.72 162 SER A C 1
ATOM 1276 O O . SER A 1 162 ? -2.119 -36.130 29.495 1.00 50.72 162 SER A O 1
ATOM 1278 N N . LEU A 1 163 ? -3.616 -35.705 27.829 1.00 39.81 163 LEU A N 1
ATOM 1279 C CA . LEU A 1 163 ? -4.688 -34.970 28.535 1.00 39.81 163 LEU A CA 1
ATOM 1280 C C . LEU A 1 163 ? -4.359 -33.469 28.757 1.00 39.81 163 LEU A C 1
ATOM 1282 O O . LEU A 1 163 ? -3.208 -33.121 28.986 1.00 39.81 163 LEU A O 1
ATOM 1286 N N . SER A 1 164 ? -5.302 -32.518 28.668 1.00 41.72 164 SER A N 1
ATOM 1287 C CA . SER A 1 164 ? -6.764 -32.598 28.451 1.00 41.72 164 SER A CA 1
ATOM 1288 C C .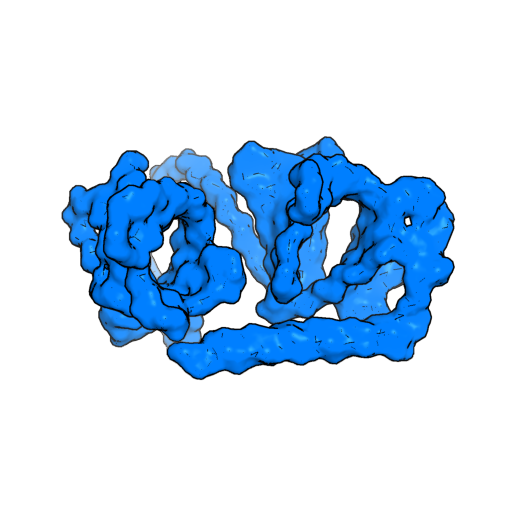 SER A 1 164 ? -7.312 -31.380 27.660 1.00 41.72 164 SER A C 1
ATOM 1290 O O . SER A 1 164 ? -6.552 -30.517 27.238 1.00 41.72 164 SER A O 1
ATOM 1292 N N . THR A 1 165 ? -8.646 -31.292 27.528 1.00 36.38 165 THR A N 1
ATOM 1293 C CA . THR A 1 165 ? -9.428 -30.122 27.056 1.00 36.38 165 THR A CA 1
ATOM 1294 C C . THR A 1 165 ? -9.325 -29.792 25.560 1.00 36.38 165 THR A C 1
ATOM 1296 O O . THR A 1 165 ? -8.456 -29.057 25.101 1.00 36.38 165 THR A O 1
ATOM 1299 N N . GLN A 1 166 ? -10.290 -30.300 24.785 1.00 41.88 166 GLN A N 1
ATOM 1300 C CA . GLN A 1 166 ? -10.391 -30.072 23.342 1.00 41.88 166 GLN A CA 1
ATOM 1301 C C . GLN A 1 166 ? -11.194 -28.799 23.020 1.00 41.88 166 GLN A C 1
ATOM 1303 O O . GLN A 1 166 ? -12.369 -28.852 22.653 1.00 41.88 166 GLN A O 1
ATOM 1308 N N . GLU A 1 167 ? -10.548 -27.639 23.129 1.00 42.09 167 GLU A N 1
ATOM 1309 C CA . GLU A 1 167 ? -11.059 -26.411 22.515 1.00 42.09 167 GLU A CA 1
ATOM 1310 C C . GLU A 1 167 ? -11.149 -26.599 20.985 1.00 42.09 167 GLU A C 1
ATOM 1312 O O . GLU A 1 167 ? -10.226 -27.127 20.355 1.00 42.09 167 GLU A O 1
ATOM 1317 N N . ARG A 1 168 ? -12.274 -26.209 20.365 1.00 41.19 168 ARG A N 1
ATOM 1318 C CA . ARG A 1 168 ? -12.480 -26.363 18.913 1.00 41.19 168 ARG A CA 1
ATOM 1319 C C . ARG A 1 168 ? -11.599 -25.384 18.139 1.00 41.19 168 ARG A C 1
ATOM 1321 O O . ARG A 1 168 ? -12.033 -24.280 17.812 1.00 41.19 168 ARG A O 1
ATOM 1328 N N . GLN A 1 169 ? -10.378 -25.804 17.814 1.00 38.34 169 GLN A N 1
AT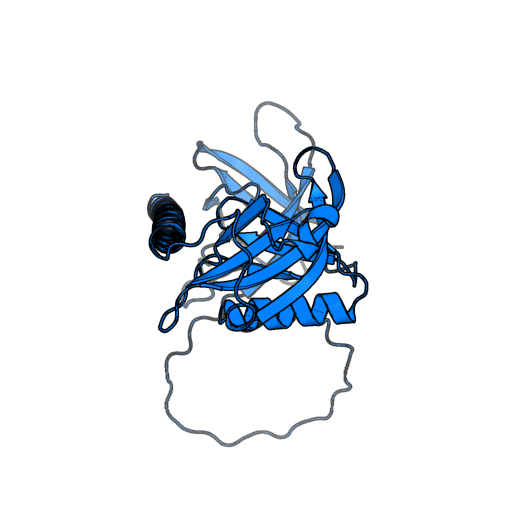OM 1329 C CA . GLN A 1 169 ? -9.506 -25.033 16.932 1.00 38.34 169 GLN A CA 1
ATOM 1330 C C . GLN A 1 169 ? -10.196 -24.782 15.575 1.00 38.34 169 GLN A C 1
ATOM 1332 O O . GLN A 1 169 ? -10.849 -25.686 15.044 1.00 38.34 169 GLN A O 1
ATOM 1337 N N . PRO A 1 170 ? -10.080 -23.570 15.001 1.00 45.38 170 PRO A N 1
ATOM 1338 C CA . PRO A 1 170 ? -10.692 -23.252 13.716 1.00 45.38 170 PRO A CA 1
ATOM 1339 C C . PRO A 1 170 ? -10.099 -24.128 12.605 1.00 45.38 170 PRO A C 1
ATOM 1341 O O . PRO A 1 170 ? -8.882 -24.309 12.544 1.00 45.38 170 PRO A O 1
ATOM 1344 N N . THR A 1 171 ? -10.952 -24.645 11.712 1.00 46.56 171 THR A N 1
ATOM 1345 C CA . THR A 1 171 ? -10.534 -25.533 10.614 1.00 46.56 171 THR A CA 1
ATOM 1346 C C . THR A 1 171 ? -9.420 -24.888 9.791 1.00 46.56 171 THR A C 1
ATOM 1348 O O . THR A 1 171 ? -9.510 -23.729 9.373 1.00 46.56 171 THR A O 1
ATOM 1351 N N . MET A 1 172 ? -8.322 -25.624 9.601 1.00 38.22 172 MET A N 1
ATOM 1352 C CA . MET A 1 172 ? -7.082 -25.067 9.065 1.00 38.22 172 MET A CA 1
ATOM 1353 C C . MET A 1 172 ? -7.206 -24.804 7.560 1.00 38.22 172 MET A C 1
ATOM 1355 O O . MET A 1 172 ? -6.905 -25.659 6.732 1.00 38.22 172 MET A O 1
ATOM 1359 N N . LYS A 1 173 ? -7.637 -23.589 7.205 1.00 51.78 173 LYS A N 1
ATOM 1360 C CA . LYS A 1 173 ? -7.800 -23.150 5.813 1.00 51.78 173 LYS A CA 1
ATOM 1361 C C . LYS A 1 173 ? -6.472 -23.209 5.068 1.00 51.78 173 LYS A C 1
ATOM 1363 O O . LYS A 1 173 ? -5.627 -22.323 5.212 1.00 51.78 173 LYS A O 1
ATOM 1368 N N . ARG A 1 174 ? -6.290 -24.249 4.254 1.00 49.66 174 ARG A N 1
ATOM 1369 C CA . ARG A 1 174 ? -5.077 -24.436 3.460 1.00 49.66 174 ARG A CA 1
ATOM 1370 C C . ARG A 1 174 ? -5.189 -23.584 2.203 1.00 49.66 174 ARG A C 1
ATOM 1372 O O . ARG A 1 174 ? -6.097 -23.764 1.392 1.00 49.66 174 ARG A O 1
ATOM 1379 N N . VAL A 1 175 ? -4.268 -22.638 2.060 1.00 54.97 175 VAL A N 1
ATOM 1380 C CA . VAL A 1 175 ? -4.158 -21.799 0.867 1.00 54.97 175 VAL A CA 1
ATOM 1381 C C . VAL A 1 175 ? -3.168 -22.462 -0.083 1.00 54.97 175 VAL A C 1
ATOM 1383 O O . VAL A 1 175 ? -2.025 -22.705 0.298 1.00 54.97 175 VAL A O 1
ATOM 1386 N N . LEU A 1 176 ? -3.603 -22.774 -1.304 1.00 61.28 176 LEU A N 1
ATOM 1387 C CA . LEU A 1 176 ? -2.711 -23.210 -2.383 1.00 61.28 176 LEU A CA 1
ATOM 1388 C C . LEU A 1 176 ? -2.554 -22.055 -3.370 1.00 61.28 176 LEU A C 1
ATOM 1390 O O . LEU A 1 176 ? -3.541 -21.442 -3.774 1.00 61.28 176 LEU A O 1
ATOM 1394 N N . GLU A 1 177 ? -1.322 -21.748 -3.759 1.00 61.28 177 GLU A N 1
ATOM 1395 C CA . GLU A 1 177 ? -1.013 -20.650 -4.677 1.00 61.28 177 GLU A CA 1
ATOM 1396 C C . GLU A 1 177 ? -0.138 -21.154 -5.818 1.00 61.28 177 GLU A C 1
ATOM 1398 O O . GLU A 1 177 ? 0.795 -21.922 -5.596 1.00 61.28 177 GLU A O 1
ATOM 1403 N N . GLY A 1 178 ? -0.440 -20.730 -7.042 1.00 66.50 178 GLY A N 1
ATOM 1404 C CA . GLY A 1 178 ? 0.299 -21.169 -8.218 1.00 66.50 178 GLY A CA 1
ATOM 1405 C C . GLY A 1 178 ? -0.215 -20.551 -9.510 1.00 66.50 178 GLY A C 1
ATOM 1406 O O . GLY A 1 178 ? -1.259 -19.897 -9.546 1.00 66.50 178 GLY A O 1
ATOM 1407 N N . PHE A 1 179 ? 0.532 -20.762 -10.586 1.00 64.62 179 PHE A N 1
ATOM 1408 C CA . PHE A 1 179 ? 0.111 -20.402 -11.933 1.00 64.62 179 PHE A CA 1
ATOM 1409 C C . PHE A 1 179 ? -0.661 -21.567 -12.559 1.00 64.62 179 PHE A C 1
ATOM 1411 O O . PHE A 1 179 ? -0.167 -22.687 -12.581 1.00 64.62 179 PHE A O 1
ATOM 1418 N N . LEU A 1 180 ? -1.870 -21.303 -13.055 1.00 70.94 180 LEU A N 1
ATOM 1419 C CA . LEU A 1 180 ? -2.746 -22.286 -13.695 1.00 70.94 180 LEU A CA 1
ATOM 1420 C C . LEU A 1 180 ? -3.117 -21.818 -15.102 1.00 70.94 180 LEU A C 1
ATOM 1422 O O . LEU A 1 180 ? -3.417 -20.637 -15.315 1.00 70.94 180 LEU A O 1
ATOM 1426 N N . ASP A 1 181 ? -3.145 -22.740 -16.061 1.00 68.25 181 ASP A N 1
ATOM 1427 C CA . ASP A 1 181 ? -3.515 -22.431 -17.438 1.00 68.25 181 ASP A CA 1
ATOM 1428 C C . ASP A 1 181 ? -5.028 -22.527 -17.647 1.00 68.25 181 ASP A C 1
ATOM 1430 O O . ASP A 1 181 ? -5.656 -23.580 -17.523 1.00 68.25 181 ASP A O 1
ATOM 1434 N N . LYS A 1 182 ? -5.640 -21.376 -17.950 1.00 69.44 182 LYS A N 1
ATOM 1435 C CA . LYS A 1 182 ? -7.094 -21.216 -18.030 1.00 69.44 182 LYS A CA 1
ATOM 1436 C C . LYS A 1 182 ? -7.544 -21.066 -19.475 1.00 69.44 182 LYS A C 1
ATOM 1438 O O . LYS A 1 182 ? -7.168 -20.106 -20.150 1.00 69.44 182 LYS A O 1
ATOM 1443 N N . ARG A 1 183 ? -8.411 -21.970 -19.936 1.00 71.62 183 ARG A N 1
ATOM 1444 C CA . ARG A 1 183 ? -9.069 -21.892 -21.248 1.00 71.62 183 ARG A CA 1
ATOM 1445 C C . ARG A 1 183 ? -10.526 -21.459 -21.093 1.00 71.62 183 ARG A C 1
ATOM 1447 O O . ARG A 1 183 ? -11.238 -21.914 -20.205 1.00 71.62 183 ARG A O 1
ATOM 1454 N N . LYS A 1 184 ? -10.987 -20.571 -21.977 1.00 62.53 184 LYS A N 1
ATOM 1455 C CA . LYS A 1 184 ? -12.402 -20.181 -22.063 1.00 62.53 184 LYS A CA 1
ATOM 1456 C C . LYS A 1 184 ? -13.176 -21.258 -22.825 1.00 62.53 184 LYS A C 1
ATOM 1458 O O . LYS A 1 184 ? -12.915 -21.459 -24.010 1.00 62.53 184 LYS A O 1
ATOM 1463 N N . GLN A 1 185 ? -14.128 -21.913 -22.167 1.00 52.56 185 GLN A N 1
ATOM 1464 C CA . GLN A 1 185 ? -15.043 -22.855 -22.815 1.00 52.56 185 GLN A CA 1
ATOM 1465 C C . GLN A 1 185 ? -16.076 -22.079 -23.669 1.00 52.56 185 GLN A C 1
ATOM 1467 O O . GLN A 1 185 ? -16.472 -20.954 -23.342 1.00 52.56 185 GLN A O 1
ATOM 1472 N N . GLY A 1 186 ? -16.454 -22.640 -24.819 1.00 61.50 186 GLY A N 1
ATOM 1473 C CA . GLY A 1 186 ? -17.268 -21.989 -25.853 1.00 61.50 186 GLY A CA 1
ATOM 1474 C C . GLY A 1 186 ? -17.114 -22.688 -27.209 1.00 61.50 186 GLY A C 1
ATOM 1475 O O . GLY A 1 186 ? -16.362 -23.654 -27.312 1.00 61.50 186 GLY A O 1
ATOM 1476 N N . ARG A 1 187 ? -17.798 -22.203 -28.259 1.00 45.81 187 ARG A N 1
ATOM 1477 C CA . ARG A 1 187 ? -17.838 -22.827 -29.606 1.00 45.81 187 ARG A CA 1
ATOM 1478 C C . ARG A 1 187 ? -16.532 -22.681 -30.426 1.00 45.81 187 ARG A C 1
ATOM 1480 O O . ARG A 1 187 ? -16.581 -22.357 -31.606 1.00 45.81 187 ARG A O 1
ATOM 1487 N N . GLY A 1 188 ? -15.363 -22.867 -29.814 1.00 55.47 188 GLY A N 1
ATOM 1488 C CA . GLY A 1 188 ? -14.072 -22.791 -30.502 1.00 55.47 188 GLY A CA 1
ATOM 1489 C C . GLY A 1 188 ? -12.879 -23.202 -29.635 1.00 55.47 188 GLY A C 1
ATOM 1490 O O . GLY A 1 188 ? -12.934 -23.182 -28.401 1.00 55.47 188 GLY A O 1
ATOM 1491 N N . LEU A 1 189 ? -11.772 -23.554 -30.292 1.00 55.78 189 LEU A N 1
ATOM 1492 C CA . LEU A 1 189 ? -10.482 -23.884 -29.673 1.00 55.78 189 LEU A CA 1
ATOM 1493 C C . LEU A 1 189 ? -9.767 -22.614 -29.175 1.00 55.78 189 LEU A C 1
ATOM 1495 O O . LEU A 1 189 ? -8.759 -22.179 -29.720 1.00 55.78 189 LEU A O 1
ATOM 1499 N N . GLY A 1 190 ? -10.322 -21.989 -28.134 1.00 60.75 190 GLY A N 1
ATOM 1500 C CA . GLY A 1 190 ? -9.687 -20.857 -27.460 1.00 60.75 190 GLY A CA 1
ATOM 1501 C C . GLY A 1 190 ? -8.346 -21.250 -26.833 1.00 60.75 190 GLY A C 1
ATOM 1502 O O . GLY A 1 190 ? -8.246 -22.300 -26.199 1.00 60.75 190 GLY A O 1
ATOM 1503 N N . THR A 1 191 ? -7.332 -20.398 -26.983 1.00 67.31 191 THR A N 1
ATOM 1504 C CA . THR A 1 191 ? -6.003 -20.623 -26.402 1.00 67.31 191 THR A CA 1
ATOM 1505 C C . THR A 1 191 ? -6.034 -20.608 -24.873 1.00 67.31 191 THR A C 1
ATOM 1507 O O . THR A 1 191 ? -6.801 -19.862 -24.251 1.00 67.31 191 THR A O 1
ATOM 1510 N N . PHE A 1 192 ? -5.181 -21.434 -24.263 1.00 67.44 192 PHE A N 1
ATOM 1511 C CA . PHE A 1 192 ? -4.902 -21.362 -22.832 1.00 67.44 192 PHE A CA 1
ATOM 1512 C C . PHE A 1 192 ? -4.226 -20.028 -22.493 1.00 67.44 192 PHE A C 1
ATOM 1514 O O . PHE A 1 192 ? -3.502 -19.446 -23.306 1.00 67.44 192 PHE A O 1
ATOM 1521 N N . ARG A 1 193 ? -4.512 -19.511 -21.298 1.00 70.38 193 ARG A N 1
ATOM 1522 C CA . ARG A 1 193 ? -3.872 -18.318 -20.752 1.00 70.38 193 ARG A CA 1
ATOM 1523 C C . ARG A 1 193 ? -3.482 -18.567 -19.309 1.00 70.38 193 ARG A C 1
ATOM 1525 O O . ARG A 1 193 ? -4.351 -18.668 -18.441 1.00 70.38 193 ARG A O 1
ATOM 1532 N N . ASN A 1 194 ? -2.182 -18.554 -19.072 1.00 60.38 194 ASN A N 1
ATOM 1533 C CA . ASN A 1 194 ? -1.599 -18.723 -17.757 1.00 60.38 194 ASN A CA 1
ATOM 1534 C C . ASN A 1 194 ? -2.045 -17.594 -16.803 1.00 60.38 194 ASN A C 1
ATOM 1536 O O . ASN A 1 194 ? -2.101 -16.413 -17.184 1.00 60.38 194 ASN A O 1
ATOM 1540 N N . ARG A 1 195 ? -2.455 -17.948 -15.583 1.00 67.81 195 ARG A N 1
ATOM 1541 C CA . ARG A 1 195 ? -2.992 -17.032 -14.566 1.00 67.81 195 ARG A CA 1
ATOM 1542 C C . ARG A 1 195 ? -2.526 -17.443 -13.178 1.00 67.81 195 ARG A C 1
ATOM 1544 O O . ARG A 1 195 ? -2.688 -18.595 -12.797 1.00 67.81 195 ARG A O 1
ATOM 1551 N N . PHE A 1 196 ? -2.022 -16.485 -12.401 1.00 62.69 196 PHE A N 1
ATOM 1552 C CA . PHE A 1 196 ? -1.816 -16.707 -10.972 1.00 62.69 196 PHE A CA 1
ATOM 1553 C C . PHE A 1 196 ? -3.171 -16.891 -10.284 1.00 62.69 196 PHE A C 1
ATOM 1555 O O . PHE A 1 196 ? -4.087 -16.086 -10.478 1.00 62.69 196 PHE A O 1
ATOM 1562 N N . CYS A 1 197 ? -3.283 -17.946 -9.490 1.00 63.03 197 CYS A N 1
ATOM 1563 C CA . CYS A 1 197 ? -4.494 -18.380 -8.820 1.00 63.03 197 CYS A CA 1
ATOM 1564 C C . CYS A 1 197 ? -4.185 -18.666 -7.348 1.00 63.03 197 CYS A C 1
ATOM 1566 O O . CYS A 1 197 ? -3.200 -19.327 -7.023 1.00 63.03 197 CYS A O 1
ATOM 1568 N N . ARG A 1 198 ? -5.072 -18.199 -6.466 1.00 55.97 198 ARG A N 1
ATOM 1569 C CA . ARG A 1 198 ? -5.105 -18.552 -5.045 1.00 55.97 198 ARG A CA 1
ATOM 1570 C C . ARG A 1 198 ? -6.347 -19.398 -4.791 1.00 55.97 198 ARG A C 1
ATOM 1572 O O . ARG A 1 198 ? -7.456 -18.922 -5.025 1.00 55.97 198 ARG A O 1
ATOM 1579 N N . LEU A 1 199 ? -6.145 -20.631 -4.346 1.00 62.53 199 LEU A N 1
ATOM 1580 C CA . LEU A 1 199 ? -7.171 -21.589 -3.952 1.00 62.53 199 LEU A CA 1
ATOM 1581 C C . LEU A 1 199 ? -7.329 -21.535 -2.431 1.00 62.53 199 LEU A C 1
ATOM 1583 O O . LEU A 1 199 ? -6.342 -21.664 -1.707 1.00 62.53 199 LEU A O 1
ATOM 1587 N N . TRP A 1 200 ? -8.558 -21.398 -1.946 1.00 56.00 200 TRP A N 1
ATOM 1588 C CA . TRP A 1 200 ? -8.872 -21.580 -0.528 1.00 56.00 200 TRP A CA 1
ATOM 1589 C C . TRP A 1 200 ? -9.528 -22.945 -0.335 1.00 56.00 200 TRP A C 1
ATOM 1591 O O . TRP A 1 200 ? -10.598 -23.184 -0.897 1.00 56.00 200 TRP A O 1
ATOM 1601 N N . VAL A 1 201 ? -8.897 -23.825 0.445 1.00 58.53 201 VAL A N 1
ATOM 1602 C CA . VAL A 1 201 ? -9.446 -25.130 0.833 1.00 58.53 201 VAL A CA 1
ATOM 1603 C C . VAL A 1 201 ? -9.884 -25.056 2.294 1.00 58.53 201 VAL A C 1
ATOM 1605 O O . VAL A 1 201 ? -9.051 -24.882 3.183 1.00 58.53 201 VAL A O 1
ATOM 1608 N N . ASP A 1 202 ? -11.188 -25.180 2.543 1.00 52.12 202 ASP A N 1
ATOM 1609 C CA . ASP A 1 202 ? -11.729 -25.372 3.893 1.00 52.12 202 ASP A CA 1
ATOM 1610 C C . ASP A 1 202 ? -11.818 -26.877 4.178 1.00 52.12 202 ASP A C 1
ATOM 1612 O O . ASP A 1 202 ? -12.451 -27.614 3.420 1.00 52.12 202 ASP A O 1
ATOM 1616 N N . THR A 1 203 ? -11.145 -27.334 5.233 1.00 50.59 203 THR A N 1
ATOM 1617 C CA . THR A 1 203 ? -10.999 -28.755 5.594 1.00 50.59 203 THR A CA 1
ATOM 1618 C C . THR A 1 203 ? -11.851 -29.105 6.817 1.00 50.59 203 THR A C 1
ATOM 1620 O O . THR A 1 203 ? -11.348 -29.648 7.799 1.00 50.59 203 THR A O 1
ATOM 1623 N N . GLY A 1 204 ? -13.130 -28.722 6.795 1.00 49.59 204 GLY A N 1
ATOM 1624 C CA . GLY A 1 204 ? -14.110 -29.192 7.780 1.00 49.59 204 GLY A CA 1
ATOM 1625 C C . GLY A 1 204 ? -14.503 -30.658 7.562 1.00 49.59 204 GLY A C 1
ATOM 1626 O O . GLY A 1 204 ? -14.141 -31.258 6.553 1.00 49.59 204 GLY A O 1
ATOM 1627 N N . ASP A 1 205 ? -15.297 -31.213 8.481 1.00 46.06 205 ASP A N 1
ATOM 1628 C CA . ASP A 1 205 ? -15.654 -32.646 8.568 1.00 46.06 205 ASP A CA 1
ATOM 1629 C C . ASP A 1 205 ? -16.612 -33.157 7.462 1.00 46.06 205 ASP A C 1
ATOM 1631 O O . ASP A 1 205 ? -17.470 -34.010 7.693 1.00 46.06 205 ASP A O 1
ATOM 1635 N N . LYS A 1 206 ? -16.523 -32.610 6.245 1.00 42.72 206 LYS A N 1
ATOM 1636 C CA . LYS A 1 206 ? -17.290 -33.035 5.068 1.00 42.72 206 LYS A CA 1
ATOM 1637 C C . LYS A 1 206 ? -16.351 -33.193 3.869 1.00 42.72 206 LYS A C 1
ATOM 1639 O O . LYS A 1 206 ? -15.582 -32.274 3.603 1.00 42.72 206 LYS A O 1
ATOM 1644 N N . PRO A 1 207 ? -16.473 -34.266 3.064 1.00 39.50 207 PRO A N 1
ATOM 1645 C CA . PRO A 1 207 ? -15.591 -34.524 1.916 1.00 39.50 207 PRO A CA 1
ATOM 1646 C C . PRO A 1 207 ? -15.742 -33.528 0.745 1.00 39.50 207 PRO A C 1
ATOM 1648 O O . PRO A 1 207 ? -15.095 -33.681 -0.284 1.00 39.50 207 PRO A O 1
ATOM 1651 N N . MET A 1 208 ? -16.578 -32.493 0.882 1.00 40.94 208 MET A N 1
ATOM 1652 C CA . MET A 1 208 ? -16.763 -31.422 -0.101 1.00 40.94 208 MET A CA 1
ATOM 1653 C C . MET A 1 208 ? -16.117 -30.119 0.389 1.00 40.94 208 MET A C 1
ATOM 1655 O O . MET A 1 208 ? -16.798 -29.239 0.920 1.00 40.94 208 MET A O 1
ATOM 1659 N N . GLY A 1 209 ? -14.805 -29.979 0.189 1.00 40.28 209 GLY A N 1
ATOM 1660 C CA . GLY A 1 209 ? -14.096 -28.722 0.443 1.00 40.28 209 GLY A CA 1
ATOM 1661 C C . GLY A 1 209 ? -14.587 -27.611 -0.492 1.00 40.28 209 GLY A C 1
ATOM 1662 O O . GLY A 1 209 ? -14.465 -27.715 -1.713 1.00 40.28 209 GLY A O 1
ATOM 1663 N N . SER A 1 210 ? -15.149 -26.530 0.056 1.00 40.69 210 SER A N 1
ATOM 1664 C CA . SER A 1 210 ? -15.715 -25.443 -0.753 1.00 40.69 210 SER A CA 1
ATOM 1665 C C . SER A 1 210 ? -14.622 -24.524 -1.305 1.00 40.69 210 SER A C 1
ATOM 1667 O O . SER A 1 210 ? -14.167 -23.600 -0.627 1.00 40.69 210 SER A O 1
ATOM 1669 N N . ILE A 1 211 ? -14.214 -24.761 -2.548 1.00 43.88 211 ILE A N 1
ATOM 1670 C CA . ILE A 1 211 ? -13.144 -24.003 -3.198 1.00 43.88 211 ILE A CA 1
ATOM 1671 C C . ILE A 1 211 ? -13.620 -22.626 -3.666 1.00 43.88 211 ILE A C 1
ATOM 1673 O O . ILE A 1 211 ? -14.565 -22.493 -4.444 1.00 43.88 211 ILE A O 1
ATOM 1677 N N . SER A 1 212 ? -12.874 -21.599 -3.260 1.00 40.53 212 SER A N 1
ATOM 1678 C CA . SER A 1 212 ? -12.904 -20.266 -3.868 1.00 40.53 212 SER A CA 1
ATOM 1679 C C . SER A 1 212 ? -11.575 -19.998 -4.577 1.00 40.53 212 SER A C 1
ATOM 1681 O O . SER A 1 212 ? -10.525 -20.087 -3.943 1.00 40.53 212 SER A O 1
ATOM 1683 N N . TYR A 1 213 ? -11.613 -19.634 -5.865 1.00 42.66 213 TYR A N 1
ATOM 1684 C CA . TYR A 1 213 ? -10.498 -18.974 -6.561 1.00 42.66 213 TYR A CA 1
ATOM 1685 C C . TYR A 1 213 ? -10.872 -17.509 -6.845 1.00 42.66 213 TYR A C 1
ATOM 1687 O O . TYR A 1 213 ? -12.055 -17.179 -6.951 1.00 42.66 213 TYR A O 1
ATOM 1695 N N . THR A 1 214 ? -9.881 -16.637 -7.040 1.00 39.25 214 THR A N 1
ATOM 1696 C CA . THR A 1 214 ? -10.089 -15.270 -7.548 1.00 39.25 214 THR A CA 1
ATOM 1697 C C . THR A 1 214 ? -9.126 -14.939 -8.691 1.00 39.25 214 THR A C 1
ATOM 1699 O O . THR A 1 214 ? -7.938 -14.719 -8.489 1.00 39.25 214 THR A O 1
ATOM 1702 N N . THR A 1 215 ? -9.660 -14.834 -9.912 1.00 38.88 215 THR A N 1
ATOM 1703 C CA . THR A 1 215 ? -9.032 -14.076 -11.010 1.00 38.88 215 THR A CA 1
ATOM 1704 C C . THR A 1 215 ? -9.908 -12.864 -11.309 1.00 38.88 215 THR A C 1
ATOM 1706 O O . THR A 1 215 ? -11.122 -13.020 -11.467 1.00 38.88 215 THR A O 1
ATOM 1709 N N . ASP A 1 216 ? -9.305 -11.679 -11.397 1.00 40.28 216 ASP A N 1
ATOM 1710 C CA . ASP A 1 216 ? -9.950 -10.429 -11.826 1.00 40.28 216 ASP A CA 1
ATOM 1711 C C . ASP A 1 216 ? -11.218 -10.048 -11.019 1.00 40.28 216 ASP A C 1
ATOM 1713 O O . ASP A 1 216 ? -12.232 -9.644 -11.585 1.00 40.28 216 ASP A O 1
ATOM 1717 N N . TYR A 1 217 ? -11.161 -10.204 -9.686 1.00 44.56 217 TYR A N 1
ATOM 1718 C CA . TYR A 1 217 ? -12.224 -9.910 -8.695 1.00 44.56 217 TYR A CA 1
ATOM 1719 C C . TYR A 1 217 ? -13.558 -10.666 -8.861 1.00 44.56 217 TYR A C 1
ATOM 1721 O O . TYR A 1 217 ? -14.519 -10.398 -8.138 1.00 44.56 217 TYR A O 1
ATOM 1729 N N . ARG A 1 218 ? -13.644 -11.638 -9.774 1.00 44.44 218 ARG A N 1
ATOM 1730 C CA . ARG A 1 218 ? -14.853 -12.460 -9.948 1.00 44.44 218 ARG A CA 1
ATOM 1731 C C . ARG A 1 218 ? -14.940 -13.553 -8.878 1.00 44.44 218 ARG A C 1
ATOM 1733 O O . ARG A 1 218 ? -13.924 -13.956 -8.317 1.00 44.44 218 ARG A O 1
ATOM 1740 N N . THR A 1 219 ? -16.164 -14.007 -8.603 1.00 45.59 219 THR A N 1
ATOM 1741 C CA . THR A 1 219 ? -16.492 -15.125 -7.697 1.00 45.59 219 THR A CA 1
ATOM 1742 C C . THR A 1 219 ? -17.165 -16.261 -8.473 1.00 45.59 219 THR A C 1
ATOM 1744 O O . THR A 1 219 ? -17.789 -16.031 -9.514 1.00 45.59 219 THR A O 1
ATOM 1747 N N . TRP A 1 220 ? -16.983 -17.495 -8.006 1.00 55.25 220 TRP A N 1
ATOM 1748 C CA . TRP A 1 220 ? -17.183 -18.719 -8.789 1.00 55.25 220 TRP A CA 1
ATOM 1749 C C . TRP A 1 220 ? -17.670 -19.874 -7.916 1.00 55.25 220 TRP A C 1
ATOM 1751 O O . TRP A 1 220 ? -17.607 -19.786 -6.692 1.00 55.25 220 TRP A O 1
ATOM 1761 N N . GLU A 1 221 ? -18.057 -20.968 -8.565 1.00 50.12 221 GLU A N 1
ATOM 1762 C CA . GLU A 1 221 ? -18.337 -22.272 -7.959 1.00 50.12 221 GLU A CA 1
ATOM 1763 C C . GLU A 1 221 ? -17.563 -23.356 -8.749 1.00 50.12 221 GLU A C 1
ATOM 1765 O O . GLU A 1 221 ? -17.567 -23.333 -9.983 1.00 50.12 221 GLU A O 1
ATOM 1770 N N . VAL A 1 222 ? -16.858 -24.270 -8.062 1.00 54.81 222 VAL A N 1
ATOM 1771 C CA . VAL A 1 222 ? -16.261 -25.470 -8.693 1.00 54.81 222 VAL A CA 1
ATOM 1772 C C . VAL A 1 222 ? -17.376 -26.456 -9.031 1.00 54.81 222 VAL A C 1
ATOM 1774 O O . VAL A 1 222 ? -18.298 -26.646 -8.237 1.00 54.81 222 VAL A O 1
ATOM 1777 N N . LEU A 1 223 ? -17.284 -27.088 -10.199 1.00 46.84 223 LEU A N 1
ATOM 1778 C CA . LEU A 1 223 ? -18.121 -28.210 -10.605 1.00 46.84 223 LEU A CA 1
ATOM 1779 C C . LEU A 1 223 ? -17.275 -29.489 -10.584 1.00 46.84 223 LEU A C 1
ATOM 1781 O O . LEU A 1 223 ? -16.370 -29.640 -11.402 1.00 46.84 223 LEU A O 1
ATOM 1785 N N . GLY A 1 224 ? -17.592 -30.394 -9.657 1.00 51.31 224 GLY A N 1
ATOM 1786 C CA . GLY A 1 224 ? -16.915 -31.684 -9.490 1.00 51.31 224 GLY A CA 1
ATOM 1787 C C . GLY A 1 224 ? -16.169 -31.826 -8.161 1.00 51.31 224 GLY A C 1
ATOM 1788 O O . GLY A 1 224 ? -15.999 -30.864 -7.408 1.00 51.31 224 GLY A O 1
ATOM 1789 N N . SER A 1 225 ? -15.745 -33.053 -7.875 1.00 46.03 225 SER A N 1
ATOM 1790 C CA . SER A 1 225 ? -14.718 -33.370 -6.885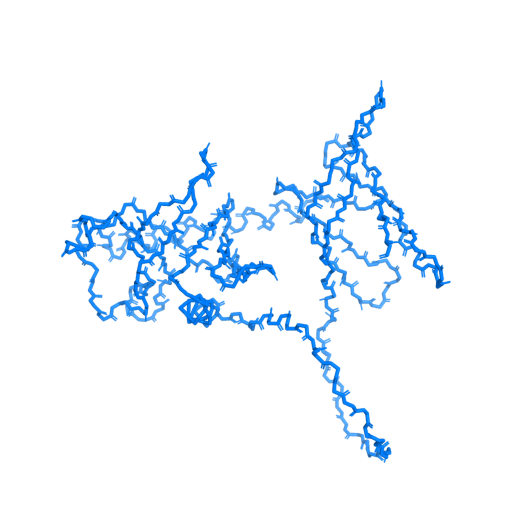 1.00 46.03 225 SER A CA 1
ATOM 1791 C C . SER A 1 225 ? -13.339 -32.933 -7.393 1.00 46.03 225 SER A C 1
ATOM 1793 O O . SER A 1 225 ? -13.097 -32.866 -8.597 1.00 46.03 225 SER A O 1
ATOM 1795 N N . ILE A 1 226 ? -12.415 -32.644 -6.472 1.00 49.19 226 ILE A N 1
ATOM 1796 C CA . ILE A 1 226 ? -10.980 -32.680 -6.778 1.00 49.19 226 ILE A CA 1
ATOM 1797 C C . ILE A 1 226 ? -10.434 -33.954 -6.147 1.00 49.19 226 ILE A C 1
ATOM 1799 O O . ILE A 1 226 ? -10.027 -33.967 -4.984 1.00 49.19 226 ILE A O 1
ATOM 1803 N N . ASP A 1 227 ? -10.459 -35.030 -6.925 1.00 46.44 227 ASP A N 1
ATOM 1804 C CA . ASP A 1 227 ? -9.913 -36.319 -6.524 1.00 46.44 227 ASP A CA 1
ATOM 1805 C C . ASP A 1 227 ? -8.388 -36.287 -6.676 1.00 46.44 227 ASP A C 1
ATOM 1807 O O . ASP A 1 227 ? -7.831 -36.517 -7.748 1.00 46.44 227 ASP A O 1
ATOM 1811 N N . VAL A 1 228 ? -7.696 -35.948 -5.585 1.00 46.72 228 VAL A N 1
ATOM 1812 C CA . VAL A 1 228 ? -6.227 -35.970 -5.519 1.00 46.72 228 VAL A CA 1
ATOM 1813 C C . VAL A 1 228 ? -5.761 -37.422 -5.394 1.00 46.72 228 VAL A C 1
ATOM 1815 O O . VAL A 1 228 ? -5.458 -37.901 -4.301 1.00 46.72 228 VAL A O 1
ATOM 1818 N N . ILE A 1 229 ? -5.737 -38.140 -6.518 1.00 45.38 229 ILE A N 1
ATOM 1819 C CA . ILE A 1 229 ? -5.266 -39.527 -6.581 1.00 45.38 229 ILE A CA 1
ATOM 1820 C C . ILE A 1 229 ? -3.757 -39.556 -6.267 1.00 45.38 229 ILE A C 1
ATOM 1822 O O . ILE A 1 229 ? -2.978 -38.927 -6.992 1.00 45.38 229 ILE A O 1
ATOM 1826 N N . PRO A 1 230 ? -3.304 -40.282 -5.224 1.00 38.78 230 PRO A N 1
ATOM 1827 C CA . PRO A 1 230 ? -1.883 -40.392 -4.908 1.00 38.78 230 PRO A CA 1
ATOM 1828 C C . PRO A 1 230 ? -1.089 -40.938 -6.101 1.00 38.78 230 PRO A C 1
ATOM 1830 O O . PRO A 1 230 ? -1.384 -42.016 -6.611 1.00 38.78 230 PRO A O 1
ATOM 1833 N N . GLY A 1 231 ? -0.088 -40.181 -6.554 1.00 43.84 231 GLY A N 1
ATOM 1834 C CA . GLY A 1 231 ? 0.729 -40.517 -7.725 1.00 43.84 231 GLY A CA 1
ATOM 1835 C C . GLY A 1 231 ? 0.277 -39.892 -9.053 1.00 43.84 231 GLY A C 1
ATOM 1836 O O . GLY A 1 231 ? 1.026 -39.975 -10.022 1.00 43.84 231 GLY A O 1
ATOM 1837 N N . GLN A 1 232 ? -0.878 -39.215 -9.126 1.00 44.56 232 GLN A N 1
ATOM 1838 C CA . GLN A 1 232 ? -1.211 -38.378 -10.288 1.00 44.56 232 GLN A CA 1
ATOM 1839 C C . GLN A 1 232 ? -0.628 -36.963 -10.156 1.00 44.56 232 GLN A C 1
ATOM 1841 O O . GLN A 1 232 ? -0.862 -36.260 -9.177 1.00 44.56 232 GLN A O 1
ATOM 1846 N N . THR A 1 233 ? 0.074 -36.512 -11.198 1.00 46.88 233 THR A N 1
ATOM 1847 C CA . THR A 1 233 ? 0.609 -35.142 -11.344 1.00 46.88 233 THR A CA 1
ATOM 1848 C C . THR A 1 233 ? -0.380 -34.160 -11.981 1.00 46.88 233 THR A C 1
ATOM 1850 O O . THR A 1 233 ? -0.066 -32.985 -12.172 1.00 46.88 233 THR A O 1
ATOM 1853 N N . ARG A 1 234 ? -1.589 -34.614 -12.331 1.00 48.62 234 ARG A N 1
ATOM 1854 C CA . ARG A 1 234 ? -2.593 -33.809 -13.030 1.00 48.62 234 ARG A CA 1
ATOM 1855 C C . ARG A 1 234 ? -3.851 -33.676 -12.191 1.00 48.62 234 ARG A C 1
ATOM 1857 O O . ARG A 1 234 ? -4.489 -34.667 -11.864 1.00 48.62 234 ARG A O 1
ATOM 1864 N N . VAL A 1 235 ? -4.231 -32.433 -11.923 1.00 55.09 235 VAL A N 1
ATOM 1865 C CA . VAL A 1 235 ? -5.529 -32.078 -11.345 1.00 55.09 235 VAL A CA 1
ATOM 1866 C C . VAL A 1 235 ? -6.314 -31.296 -12.394 1.00 55.09 235 VAL A C 1
ATOM 1868 O O . VAL A 1 235 ? -5.808 -30.317 -12.950 1.00 55.09 235 VAL A O 1
ATOM 1871 N N . GLU A 1 236 ? -7.538 -31.740 -12.667 1.00 55.53 236 GLU A N 1
ATOM 1872 C CA . GLU A 1 236 ? -8.455 -31.143 -13.637 1.00 55.53 236 GLU A CA 1
ATOM 1873 C C . GLU A 1 236 ? -9.825 -30.929 -12.983 1.00 55.53 236 GLU A C 1
ATOM 1875 O O . GLU A 1 236 ? -10.351 -31.828 -12.334 1.00 55.53 236 GLU A O 1
ATOM 1880 N N . PHE A 1 237 ? -10.378 -29.720 -13.105 1.00 66.62 237 PHE A N 1
ATOM 1881 C CA . PHE A 1 237 ? -11.692 -29.366 -12.557 1.00 66.62 237 PHE A CA 1
ATOM 1882 C C . PHE A 1 237 ? -12.353 -28.251 -13.371 1.00 66.62 237 PHE A C 1
ATOM 1884 O O . PHE A 1 237 ? -11.682 -27.380 -13.937 1.00 66.62 237 PHE A O 1
ATOM 1891 N N . ASP A 1 238 ? -13.685 -28.252 -13.398 1.00 62.62 238 ASP A N 1
ATOM 1892 C CA . ASP A 1 238 ? -14.476 -27.229 -14.077 1.00 62.62 238 ASP A CA 1
ATOM 1893 C C . ASP A 1 238 ? -14.859 -26.086 -13.122 1.00 62.62 238 ASP A C 1
ATOM 1895 O O . ASP A 1 238 ? -15.215 -26.282 -11.959 1.00 62.62 238 ASP A O 1
ATOM 1899 N N . LEU A 1 239 ? -14.806 -24.852 -13.627 1.00 65.50 239 LEU A N 1
ATOM 1900 C CA . LEU A 1 239 ? -15.141 -23.630 -12.893 1.00 65.50 239 LEU A CA 1
ATOM 1901 C C . LEU A 1 239 ? -16.327 -22.909 -13.524 1.00 65.50 239 LEU A C 1
ATOM 1903 O O . LEU A 1 239 ? -16.224 -22.419 -14.651 1.00 65.50 239 LEU A O 1
ATOM 1907 N N . LYS A 1 240 ? -17.424 -22.745 -12.781 1.00 55.97 240 LYS A N 1
ATOM 1908 C CA . LYS A 1 240 ? -18.588 -21.973 -13.230 1.00 55.97 240 LYS A CA 1
ATOM 1909 C C . LYS A 1 240 ? -18.460 -20.501 -12.831 1.00 55.97 240 LYS A C 1
ATOM 1911 O O . LYS A 1 240 ? -18.390 -20.154 -11.651 1.00 55.97 240 LYS A O 1
ATOM 1916 N N . GLU A 1 241 ? -18.451 -19.615 -13.823 1.00 60.47 241 GLU A N 1
ATOM 1917 C CA . GLU A 1 241 ? -18.685 -18.179 -13.638 1.00 60.47 241 GLU A CA 1
ATOM 1918 C C . GLU A 1 241 ? -20.180 -17.947 -13.334 1.00 60.47 241 GLU A C 1
ATOM 1920 O O . GLU A 1 241 ? -21.038 -18.632 -13.895 1.00 60.47 241 GLU A O 1
ATOM 1925 N N . LYS A 1 242 ? -20.531 -16.932 -12.523 1.00 53.28 242 LYS A N 1
ATOM 1926 C CA . LYS A 1 242 ? -21.940 -16.532 -12.270 1.00 53.28 242 LYS A CA 1
ATOM 1927 C C . LYS A 1 242 ? -22.759 -16.262 -13.553 1.00 53.28 242 LYS A C 1
ATOM 1929 O O . LYS A 1 242 ? -23.981 -16.261 -13.504 1.00 53.28 242 LYS A O 1
ATOM 1934 N N . SER A 1 243 ? -22.098 -16.056 -14.696 1.00 62.94 243 SER A N 1
ATOM 1935 C CA . SER A 1 243 ? -22.693 -15.923 -16.037 1.00 62.94 243 SER A CA 1
ATOM 1936 C C . SER A 1 243 ? -23.192 -17.243 -16.653 1.00 62.94 243 SER A C 1
ATOM 1938 O O . SER A 1 243 ? -23.631 -17.253 -17.800 1.00 62.94 243 SER A O 1
ATOM 1940 N N . GLY A 1 244 ? -23.044 -18.370 -15.949 1.00 65.00 244 GLY A N 1
ATOM 1941 C CA . GLY A 1 244 ? -23.340 -19.715 -16.443 1.00 65.00 244 GLY A CA 1
ATOM 1942 C C . GLY A 1 244 ? -22.199 -20.368 -17.231 1.00 65.00 244 GLY A C 1
ATOM 1943 O O . GLY A 1 244 ? -22.239 -21.577 -17.447 1.00 65.00 244 GLY A O 1
ATOM 1944 N N . ARG A 1 245 ? -21.165 -19.610 -17.626 1.00 59.59 245 ARG A N 1
ATOM 1945 C CA . ARG A 1 245 ? -20.012 -20.132 -18.378 1.00 59.59 245 ARG A CA 1
ATOM 1946 C C . ARG A 1 245 ? -19.151 -21.050 -17.517 1.00 59.59 245 ARG A C 1
ATOM 1948 O O . ARG A 1 245 ? -18.677 -20.633 -16.463 1.00 59.59 245 ARG A O 1
ATOM 1955 N N . VAL A 1 246 ? -18.890 -22.249 -18.020 1.00 61.47 246 VAL A N 1
ATOM 1956 C CA . VAL A 1 246 ? -17.921 -23.192 -17.452 1.00 61.47 246 VAL A CA 1
ATOM 1957 C C . VAL A 1 246 ? -16.525 -22.919 -18.036 1.00 61.47 246 VAL A C 1
ATOM 1959 O O . VAL A 1 246 ? -16.395 -22.347 -19.121 1.00 61.47 246 VAL A O 1
ATOM 1962 N N . PHE A 1 247 ? -15.476 -23.245 -17.282 1.00 55.94 247 PHE A N 1
ATOM 1963 C CA . PHE A 1 247 ? -14.066 -23.097 -17.640 1.00 55.94 247 PHE A CA 1
ATOM 1964 C C . PHE A 1 247 ? -13.278 -24.266 -17.050 1.00 55.94 247 PHE A C 1
ATOM 1966 O O . PHE A 1 247 ? -13.078 -24.310 -15.837 1.00 55.94 247 PHE A O 1
ATOM 1973 N N . THR A 1 248 ? -12.779 -25.156 -17.898 1.00 61.81 248 THR A N 1
ATOM 1974 C CA . THR A 1 248 ? -11.915 -26.257 -17.467 1.00 61.81 248 THR A CA 1
ATOM 1975 C C . THR A 1 248 ? -10.527 -25.722 -17.135 1.00 61.81 248 THR A C 1
ATOM 1977 O O . THR A 1 248 ? -9.925 -24.993 -17.933 1.00 61.81 248 THR A O 1
ATOM 1980 N N . VAL A 1 249 ? -10.031 -26.051 -15.944 1.00 59.19 249 VAL A N 1
ATOM 1981 C CA . VAL A 1 249 ? -8.673 -25.738 -15.494 1.00 59.19 249 VAL A CA 1
ATOM 1982 C C . VAL A 1 249 ? -7.902 -27.034 -15.357 1.00 59.19 249 VAL A C 1
ATOM 1984 O O . VAL A 1 249 ? -8.365 -27.974 -14.720 1.00 59.19 249 VAL A O 1
ATOM 1987 N N . GLN A 1 250 ? -6.710 -27.052 -15.942 1.00 58.94 250 GLN A N 1
ATOM 1988 C CA . GLN A 1 250 ? -5.756 -28.144 -15.826 1.00 58.94 250 GLN A CA 1
ATOM 1989 C C . GLN A 1 250 ? -4.500 -27.596 -15.157 1.00 58.94 250 GLN A C 1
ATOM 1991 O O . GLN A 1 250 ? -3.985 -26.553 -15.567 1.00 58.94 250 GLN A O 1
ATOM 1996 N N . ASN A 1 251 ? -4.013 -28.292 -14.133 1.00 54.25 251 ASN A N 1
ATOM 1997 C CA . ASN A 1 251 ? -2.705 -28.021 -13.554 1.00 54.25 251 ASN A CA 1
ATOM 1998 C C . ASN A 1 251 ? -1.684 -29.033 -14.099 1.00 54.25 251 ASN A C 1
ATOM 2000 O O . ASN A 1 251 ? -1.760 -30.205 -13.718 1.00 54.25 251 ASN A O 1
ATOM 2004 N N . PRO A 1 252 ? -0.751 -28.627 -14.979 1.00 47.88 252 PRO A N 1
ATOM 2005 C CA . PRO A 1 252 ? 0.414 -29.432 -15.306 1.00 47.88 252 PRO A CA 1
ATOM 2006 C C . PRO A 1 252 ? 1.460 -29.262 -14.195 1.00 47.88 252 PRO A C 1
ATOM 2008 O O . PRO A 1 252 ? 2.315 -28.382 -14.286 1.00 47.88 252 PRO A O 1
ATOM 2011 N N . MET A 1 253 ? 1.405 -30.086 -13.142 1.00 44.31 253 MET A N 1
ATOM 2012 C CA . MET A 1 253 ? 2.553 -30.181 -12.236 1.00 44.31 253 MET A CA 1
ATOM 2013 C C . MET A 1 253 ? 3.674 -30.952 -12.941 1.00 44.31 253 MET A C 1
ATOM 2015 O O . MET A 1 253 ? 3.508 -32.123 -13.288 1.00 44.31 253 MET A O 1
ATOM 2019 N N . GLN A 1 254 ? 4.790 -30.257 -13.157 1.00 37.91 254 GLN A N 1
ATOM 2020 C CA . GLN A 1 254 ? 6.115 -30.825 -13.412 1.00 37.91 254 GLN A CA 1
ATOM 2021 C C . GLN A 1 254 ? 6.909 -30.802 -12.104 1.00 37.91 254 GLN A C 1
ATOM 2023 O O . GLN A 1 254 ? 6.738 -29.809 -11.357 1.00 37.91 254 GLN A O 1
#

pLDDT: mean 71.46, std 20.99, range [35.16, 98.56]

Sequence (254 aa):
VAKASAANMASENQLTEHMETIKDSGFNMNTPVPRNMVIKEGFLDKKGQKRGGFKNRFFQLVKIHQGFGVPCITYCIPKLARSAQCIAIIPLVESSCIVVPHPSKDTEFALIVPGRRYELKALNSRERDEWVVVLAQVLKHKVSLTIPQSRELEIPRTKPFSLSTQERQPTMKRVLEGFLDKRKQGRGLGTFRNRFCRLWVDTGDKPMGSISYTTDYRTWEVLGSIDVIPGQTRVEFDLKEKSGRVFTVQNPMQ

Radius of gyration: 22.21 Å; chains: 1; bounding box: 44×61×59 Å

InterPro domains:
  IPR001849 Pleckstrin homology domain [PF00169] (38-138)
  IPR001849 Pleckstrin homology domain [PS50003] (37-140)
  IPR001849 Pleckstrin homology domain [SM00233] (38-142)
  IPR011993 PH-like domain superfamily [G3DSA:2.30.29.30] (33-140)

Organism: NCBI:txid1561963

Secondary structure (DSSP, 8-state):
-HHHHHHHHHHHHHHHHHHHHHHHTT--TTSPPPGGGEEEEEEEEEE-TTT--EEEEEEEEEEESTTT-EEEEEEE-GGGTTTT--SEEEE--TTT-EEEE-TT-TTEEEEEETTEEEEEE-SSHHHHHHHHHHHHHHTT-----------PPP--------------PPP--EEEEEEEEE---SSS-PPPEEEEEEEEE---SSS----EE-STT--EEEES-----TT--EEEEEEEETTS-EEEEEEE--